Protein AF-A0A7S2JUU5-F1 (afdb_monomer)

Solvent-accessible surface area (backbone atoms only — not comparable to full-atom values): 13702 Å² total; per-residue (Å²): 132,76,18,68,66,50,54,70,72,66,68,65,54,72,68,56,48,51,50,39,51,52,44,32,72,62,81,60,85,84,34,64,93,37,73,66,35,50,52,21,51,50,35,34,52,53,52,55,49,32,45,51,49,31,40,42,74,75,56,26,49,74,48,82,47,68,52,82,61,71,80,78,40,101,70,39,73,43,80,47,74,46,66,45,66,72,62,51,51,75,71,41,83,78,58,66,81,47,80,78,89,51,83,60,64,71,74,69,38,85,55,44,64,54,51,51,49,41,36,75,75,67,62,62,79,73,94,71,84,85,83,88,78,96,66,93,71,89,77,58,86,73,59,97,55,55,70,71,59,50,51,55,54,50,51,54,50,51,54,50,68,70,36,81,90,49,62,64,48,72,53,65,64,48,48,50,74,70,59,48,50,50,53,49,51,52,35,51,77,71,64,33,44,70,47,82,47,64,58,98,48,66,64,48,24,23,43,39,36,30,62,66,76,73,80,75,83,82,74,72,89,82,132

Secondary structure (DSSP, 8-state):
---HHHHHHH---HHHHHHHHHHHH---GGGTTSHHHHHHHHHHHHHHHHHHHHHHHTTEEEEEEE-SSTTS-S--EEEEEEE-HHHHHHH-TTTGGGTTT---HHHH-TTHHHHHHHHHHH---------------------SS-HHHHHHHHHHHHHHHH-TT-SEEEPPTT--HHHHHHHHHHHHHTT-EEEEES-SSTTT-EEEEEPPPPPP-------

Structure (mmCIF, N/CA/C/O backbone):
data_AF-A0A7S2JUU5-F1
#
_entry.id   AF-A0A7S2JUU5-F1
#
loop_
_atom_site.group_PDB
_atom_site.id
_atom_site.type_symbol
_atom_site.label_atom_id
_atom_site.label_alt_id
_atom_site.label_comp_id
_atom_site.label_asym_id
_atom_site.label_entity_id
_atom_site.label_seq_id
_atom_site.pdbx_PDB_ins_code
_atom_site.Cartn_x
_atom_site.Cartn_y
_atom_site.Cartn_z
_atom_site.occupancy
_atom_site.B_iso_or_equiv
_atom_site.auth_seq_id
_atom_site.auth_comp_id
_atom_site.auth_asym_id
_atom_site.auth_atom_id
_atom_site.pdbx_PDB_model_num
ATOM 1 N N . PRO A 1 1 ? 9.257 -0.690 -7.295 1.00 81.00 1 PRO A N 1
ATOM 2 C CA . PRO A 1 1 ? 9.961 -1.373 -8.412 1.00 81.00 1 PRO A CA 1
ATOM 3 C C . PRO A 1 1 ? 10.196 -0.350 -9.524 1.00 81.00 1 PRO A C 1
ATOM 5 O O . PRO A 1 1 ? 9.341 0.518 -9.672 1.00 81.00 1 PRO A O 1
ATOM 8 N N . ARG A 1 2 ? 11.333 -0.420 -10.228 1.00 88.75 2 ARG A N 1
ATOM 9 C CA . ARG A 1 2 ? 11.682 0.500 -11.324 1.00 88.75 2 ARG A CA 1
ATOM 10 C C . ARG A 1 2 ? 12.382 -0.246 -12.441 1.00 88.75 2 ARG A C 1
ATOM 12 O O . ARG A 1 2 ? 13.342 -0.962 -12.139 1.00 88.75 2 ARG A O 1
ATOM 19 N N . SER A 1 3 ? 11.932 -0.057 -13.675 1.00 90.50 3 SER A N 1
ATOM 20 C CA . SER A 1 3 ? 12.544 -0.657 -14.859 1.00 90.50 3 SER A CA 1
ATOM 21 C C . SER A 1 3 ? 13.884 -0.009 -15.189 1.00 90.50 3 SER A C 1
ATOM 23 O O . SER A 1 3 ? 14.113 1.166 -14.891 1.00 90.50 3 SER A O 1
ATOM 25 N N . ASP A 1 4 ? 14.767 -0.759 -15.845 1.00 89.81 4 ASP A N 1
ATOM 26 C CA . ASP A 1 4 ? 16.050 -0.205 -16.299 1.00 89.81 4 ASP A CA 1
ATOM 27 C C . ASP A 1 4 ? 15.845 0.922 -17.314 1.00 89.81 4 ASP A C 1
ATOM 29 O O . ASP A 1 4 ? 16.504 1.952 -17.226 1.00 89.81 4 ASP A O 1
ATOM 33 N N . CYS A 1 5 ? 14.864 0.782 -18.215 1.00 84.94 5 CYS A N 1
ATOM 34 C CA . CYS A 1 5 ? 14.525 1.827 -19.180 1.00 84.94 5 CYS A CA 1
ATOM 35 C C . CYS A 1 5 ? 14.171 3.138 -18.471 1.00 84.94 5 CYS A C 1
ATOM 37 O O . CYS A 1 5 ? 14.695 4.193 -18.820 1.00 84.94 5 CYS A O 1
ATOM 39 N N . PHE A 1 6 ? 13.347 3.075 -17.427 1.00 87.19 6 PHE A N 1
ATOM 40 C CA . PHE A 1 6 ? 12.962 4.262 -16.678 1.00 87.19 6 PHE A CA 1
ATOM 41 C C . PHE A 1 6 ? 14.136 4.888 -15.919 1.00 87.19 6 PHE A C 1
ATOM 43 O O . PHE A 1 6 ? 14.304 6.109 -15.950 1.00 87.19 6 PHE A O 1
ATOM 50 N N . ARG A 1 7 ? 14.986 4.062 -15.293 1.00 86.38 7 ARG A N 1
ATOM 51 C CA . ARG A 1 7 ? 16.212 4.522 -14.617 1.00 86.38 7 ARG A CA 1
ATOM 52 C C . ARG A 1 7 ? 17.140 5.256 -15.582 1.00 86.38 7 ARG A C 1
ATOM 54 O O . ARG A 1 7 ? 17.641 6.322 -15.240 1.00 86.38 7 ARG A O 1
ATOM 61 N N . THR A 1 8 ? 17.338 4.713 -16.781 1.00 85.69 8 THR A N 1
ATOM 62 C CA . THR A 1 8 ? 18.229 5.297 -17.789 1.00 85.69 8 THR A CA 1
ATOM 63 C C . THR A 1 8 ? 17.640 6.549 -18.436 1.00 85.69 8 THR A C 1
ATOM 65 O O . THR A 1 8 ? 18.366 7.514 -18.648 1.00 85.69 8 THR A O 1
ATOM 68 N N . THR A 1 9 ? 16.344 6.561 -18.759 1.00 85.19 9 THR A N 1
ATOM 69 C CA . THR A 1 9 ? 15.732 7.655 -19.532 1.00 85.19 9 THR A CA 1
ATOM 70 C C . THR A 1 9 ? 15.362 8.863 -18.679 1.00 85.19 9 THR A C 1
ATOM 72 O O . THR A 1 9 ? 15.564 9.990 -19.120 1.00 85.19 9 THR A O 1
ATOM 75 N N . MET A 1 10 ? 14.803 8.659 -17.484 1.00 81.94 10 MET A N 1
ATOM 76 C CA . MET A 1 10 ? 14.341 9.777 -16.653 1.00 81.94 10 MET A CA 1
ATOM 77 C C . MET A 1 10 ? 15.439 10.339 -15.749 1.00 81.94 10 MET A C 1
ATOM 79 O O . MET A 1 10 ? 15.343 11.497 -15.363 1.00 81.94 10 MET A O 1
ATOM 83 N N . ASN A 1 11 ? 16.471 9.547 -15.428 1.00 84.19 11 ASN A N 1
ATOM 84 C CA . ASN A 1 11 ? 17.574 9.933 -14.540 1.00 84.19 11 ASN A CA 1
ATOM 85 C C . ASN A 1 11 ? 17.102 10.662 -13.262 1.00 84.19 11 ASN A C 1
ATOM 87 O O . ASN A 1 11 ? 17.694 11.656 -12.845 1.00 84.19 11 ASN A O 1
ATOM 91 N N . ILE A 1 12 ? 16.004 10.188 -12.666 1.00 84.81 12 ILE A N 1
ATOM 92 C CA . ILE A 1 12 ? 15.477 10.729 -11.412 1.00 84.81 12 ILE A CA 1
ATOM 93 C C . ILE A 1 12 ? 15.961 9.900 -10.226 1.00 84.81 12 ILE A C 1
ATOM 95 O O . ILE A 1 12 ? 16.058 8.668 -10.293 1.00 84.81 12 ILE A O 1
ATOM 99 N N . SER A 1 13 ? 16.237 10.585 -9.124 1.00 87.94 13 SER A N 1
ATOM 100 C CA . SER A 1 13 ? 16.596 9.970 -7.850 1.00 87.94 13 SER A CA 1
ATOM 101 C C . SER A 1 13 ? 15.437 9.165 -7.254 1.00 87.94 13 SER A C 1
ATOM 103 O O . SER A 1 13 ? 14.270 9.311 -7.622 1.00 87.94 13 SER A O 1
ATOM 105 N N . ASP A 1 14 ? 15.751 8.313 -6.282 1.00 87.31 14 ASP A N 1
ATOM 106 C CA . ASP A 1 14 ? 14.761 7.490 -5.578 1.00 87.31 14 ASP A CA 1
ATOM 107 C C . ASP A 1 14 ? 13.737 8.361 -4.843 1.00 87.31 14 ASP A C 1
ATOM 109 O O . ASP A 1 14 ? 12.542 8.083 -4.884 1.00 87.3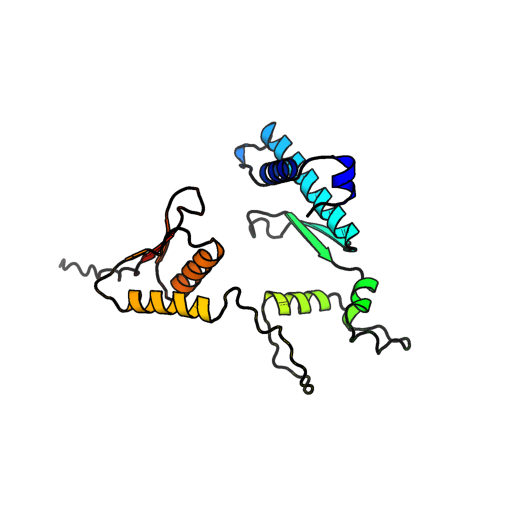1 14 ASP A O 1
ATOM 113 N N . THR A 1 15 ? 14.180 9.480 -4.268 1.00 90.75 15 THR A N 1
ATOM 114 C CA . THR A 1 15 ? 13.302 10.436 -3.584 1.00 90.75 15 THR A CA 1
ATOM 115 C C . THR A 1 15 ? 12.342 11.143 -4.537 1.00 90.75 15 THR A C 1
ATOM 117 O O . THR A 1 15 ? 11.188 11.380 -4.187 1.00 90.75 15 THR A O 1
ATOM 120 N N . GLU A 1 16 ? 12.790 11.472 -5.750 1.00 90.31 16 GLU A N 1
ATOM 121 C CA . GLU A 1 16 ? 11.931 12.074 -6.776 1.00 90.31 16 GLU A CA 1
ATOM 122 C C . GLU A 1 16 ? 10.935 11.058 -7.327 1.00 90.31 16 GLU A C 1
ATOM 124 O O . GLU A 1 16 ? 9.775 11.394 -7.562 1.00 90.31 16 GLU A O 1
ATOM 129 N N . PHE A 1 17 ? 11.360 9.803 -7.481 1.00 90.56 17 PHE A N 1
ATOM 130 C CA . PHE A 1 17 ? 10.462 8.721 -7.856 1.00 90.56 17 PHE A CA 1
ATOM 131 C C . PHE A 1 17 ? 9.381 8.487 -6.794 1.00 90.56 17 PHE A C 1
ATOM 133 O O . PHE A 1 17 ? 8.207 8.365 -7.140 1.00 90.56 17 PHE A O 1
ATOM 140 N N . ASP A 1 18 ? 9.741 8.482 -5.510 1.00 89.75 18 ASP A N 1
ATOM 141 C CA . ASP A 1 18 ? 8.780 8.349 -4.412 1.00 89.75 18 ASP A CA 1
ATOM 142 C C . ASP A 1 18 ? 7.811 9.539 -4.362 1.00 89.75 18 ASP A C 1
ATOM 144 O O . ASP A 1 18 ? 6.608 9.360 -4.150 1.00 89.75 18 ASP A O 1
ATOM 148 N N . ALA A 1 19 ? 8.303 10.754 -4.621 1.00 90.06 19 ALA A N 1
ATOM 149 C CA . ALA A 1 19 ? 7.460 11.939 -4.747 1.00 90.06 19 ALA A CA 1
ATOM 150 C C . ALA A 1 19 ? 6.494 11.827 -5.938 1.00 90.06 19 ALA A C 1
ATOM 152 O O . ALA A 1 19 ? 5.313 12.148 -5.798 1.00 90.06 19 ALA A O 1
ATOM 153 N N . LEU A 1 20 ? 6.961 11.324 -7.085 1.00 90.06 20 LEU A N 1
ATOM 154 C CA . LEU A 1 20 ? 6.142 11.083 -8.275 1.00 90.06 20 LEU A CA 1
ATOM 155 C C . LEU A 1 20 ? 5.074 10.008 -8.025 1.00 90.06 20 LEU A C 1
ATOM 157 O O . LEU A 1 20 ? 3.915 10.193 -8.398 1.00 90.06 20 LEU A O 1
ATOM 161 N N . ALA A 1 21 ? 5.442 8.910 -7.361 1.00 90.06 21 ALA A N 1
ATOM 162 C CA . ALA A 1 21 ? 4.520 7.847 -6.972 1.00 90.06 21 ALA A CA 1
ATOM 163 C C . ALA A 1 21 ? 3.440 8.373 -6.018 1.00 90.06 21 ALA A C 1
ATOM 165 O O . ALA A 1 21 ? 2.249 8.178 -6.265 1.00 90.06 21 ALA A O 1
ATOM 166 N N . SER A 1 22 ? 3.848 9.128 -4.995 1.00 88.31 22 SER A N 1
ATOM 167 C CA . SER A 1 22 ? 2.935 9.803 -4.070 1.00 88.31 22 SER A CA 1
ATOM 168 C C . SER A 1 22 ? 1.989 10.752 -4.813 1.00 88.31 22 SER A C 1
ATOM 170 O O . SER A 1 22 ? 0.774 10.702 -4.622 1.00 88.31 22 SER A O 1
ATOM 172 N N . ALA A 1 23 ? 2.513 11.556 -5.742 1.00 88.19 23 ALA A N 1
ATOM 173 C CA . ALA A 1 23 ? 1.713 12.478 -6.541 1.00 88.19 23 ALA A CA 1
ATOM 174 C C . ALA A 1 23 ? 0.680 11.777 -7.439 1.00 88.19 23 ALA A C 1
ATOM 176 O O . ALA A 1 23 ? -0.324 12.398 -7.770 1.00 88.19 23 ALA A O 1
ATOM 177 N N . GLY A 1 24 ? 0.900 10.519 -7.839 1.00 85.00 24 GLY A N 1
ATOM 178 C CA . GLY A 1 24 ? -0.055 9.728 -8.624 1.00 85.00 24 GLY A CA 1
ATOM 179 C C . GLY A 1 24 ? -1.184 9.091 -7.800 1.00 85.00 24 GLY A C 1
ATOM 180 O O . GLY A 1 24 ? -2.297 8.924 -8.318 1.00 85.00 24 GLY A O 1
ATOM 181 N N . ASP A 1 25 ? -0.920 8.756 -6.533 1.00 80.88 25 ASP A N 1
ATOM 182 C CA . ASP A 1 25 ? -1.848 8.021 -5.661 1.00 80.88 25 ASP A CA 1
ATOM 183 C C . ASP A 1 25 ? -2.923 8.915 -5.013 1.00 80.88 25 ASP A C 1
ATOM 185 O O . ASP A 1 25 ? -4.067 8.478 -4.866 1.00 80.88 25 ASP A O 1
ATOM 189 N N . TYR A 1 26 ? -2.614 10.174 -4.679 1.00 68.12 26 TYR A N 1
ATOM 190 C CA . TYR A 1 26 ? -3.567 11.087 -4.028 1.00 68.12 26 TYR A CA 1
ATOM 191 C C . TYR A 1 26 ? -4.316 11.965 -5.035 1.00 68.12 26 TYR A C 1
ATOM 193 O O . TYR A 1 26 ? -3.705 12.711 -5.797 1.00 68.12 26 TYR A O 1
ATOM 201 N N . GLY A 1 27 ? -5.649 11.927 -5.020 1.00 64.81 27 GLY A N 1
ATOM 202 C CA . GLY A 1 27 ? -6.478 12.890 -5.745 1.00 64.81 27 GLY A CA 1
ATOM 203 C C . GLY A 1 27 ? -7.931 12.848 -5.304 1.00 64.81 27 GLY A C 1
ATOM 204 O O . GLY A 1 27 ? -8.471 11.770 -5.055 1.00 64.81 27 GLY A O 1
ATOM 205 N N . GLU A 1 28 ? -8.561 14.015 -5.234 1.00 65.56 28 GLU A N 1
ATOM 206 C CA . GLU A 1 28 ? -9.980 14.132 -4.920 1.00 65.56 28 GLU A CA 1
ATOM 207 C C . GLU A 1 28 ? -10.803 14.208 -6.213 1.00 65.56 28 GLU A C 1
ATOM 209 O O . GLU A 1 28 ? -10.334 14.685 -7.250 1.00 65.56 28 GLU A O 1
ATOM 214 N N . SER A 1 29 ? -12.059 13.755 -6.177 1.00 64.94 29 SER A N 1
ATOM 215 C CA . SER A 1 29 ? -12.958 13.845 -7.340 1.00 64.94 29 SER A CA 1
ATOM 216 C C . SER A 1 29 ? -13.171 15.291 -7.808 1.00 64.94 29 SER A C 1
ATOM 218 O O . SER A 1 29 ? -13.415 15.521 -8.990 1.00 64.94 29 SER A O 1
ATOM 220 N N . VAL A 1 30 ? -13.024 16.263 -6.902 1.00 71.81 30 VAL A N 1
ATOM 221 C CA . VAL A 1 30 ? -13.082 17.705 -7.194 1.00 71.81 30 VAL A CA 1
ATOM 222 C C . VAL A 1 30 ? -11.908 18.210 -8.040 1.00 71.81 30 VAL A C 1
ATOM 224 O O . VAL A 1 30 ? -12.043 19.234 -8.700 1.00 71.81 30 VAL A O 1
ATOM 227 N N . ASP A 1 31 ? -10.791 17.479 -8.116 1.00 70.44 31 ASP A N 1
ATOM 228 C CA . ASP A 1 31 ? -9.641 17.865 -8.946 1.00 70.44 31 ASP A CA 1
ATOM 229 C C . ASP A 1 31 ? -9.817 17.496 -10.430 1.00 70.44 31 ASP A C 1
ATOM 231 O O . ASP A 1 31 ? -8.945 17.779 -11.263 1.00 70.44 31 ASP A O 1
ATOM 235 N N . MET A 1 32 ? -10.925 16.850 -10.801 1.00 69.81 32 MET A N 1
ATOM 236 C CA . MET A 1 32 ? -11.213 16.484 -12.187 1.00 69.81 32 MET A CA 1
ATOM 237 C C . MET A 1 32 ? -11.338 17.736 -13.070 1.00 69.81 32 MET A C 1
ATOM 239 O O . MET A 1 32 ? -12.047 18.678 -12.749 1.00 69.81 32 MET A O 1
ATOM 243 N N . GLY A 1 33 ? -10.612 17.758 -14.192 1.00 73.94 33 GLY A N 1
ATOM 244 C CA . GLY A 1 33 ? -10.558 18.913 -15.102 1.00 73.94 33 GLY A CA 1
ATOM 245 C C . GLY A 1 33 ? -9.591 20.032 -14.691 1.00 73.94 33 GLY A C 1
ATOM 246 O O . GLY A 1 33 ? -9.322 20.921 -15.493 1.00 73.94 33 GLY A O 1
ATOM 247 N N . THR A 1 34 ? -9.001 19.973 -13.494 1.00 82.44 34 THR A N 1
ATOM 248 C CA . THR A 1 34 ? -7.973 20.935 -13.068 1.00 82.44 34 THR A CA 1
ATOM 249 C C . THR A 1 34 ? -6.584 20.558 -13.591 1.00 82.44 34 THR A C 1
ATOM 251 O O . THR A 1 34 ? -6.310 19.396 -13.912 1.00 82.44 34 THR A O 1
ATOM 254 N N . TRP A 1 35 ? -5.662 21.527 -13.615 1.00 85.00 35 TRP A N 1
ATOM 255 C CA . TRP A 1 35 ? -4.253 21.265 -13.928 1.00 85.00 35 TRP A CA 1
ATOM 256 C C . TRP A 1 35 ? -3.630 20.254 -12.950 1.00 85.00 35 TRP A C 1
ATOM 258 O O . TRP A 1 35 ? -2.888 19.378 -13.382 1.00 85.00 35 TRP A O 1
ATOM 268 N N . LYS A 1 36 ? -3.999 20.303 -11.660 1.00 80.56 36 LYS A N 1
ATOM 269 C CA . LYS A 1 36 ? -3.541 19.346 -10.638 1.00 80.56 36 LYS A CA 1
ATOM 270 C C . LYS A 1 36 ? -4.008 17.928 -10.949 1.00 80.56 36 LYS A C 1
ATOM 272 O O . LYS A 1 36 ? -3.202 17.000 -10.951 1.00 80.56 36 LYS A O 1
ATOM 277 N N . GLY A 1 37 ? -5.287 17.765 -11.287 1.00 76.69 37 GLY A N 1
ATOM 278 C CA . GLY A 1 37 ? -5.839 16.476 -11.697 1.00 76.69 37 GLY A CA 1
ATOM 279 C C . GLY A 1 37 ? -5.174 15.930 -12.962 1.00 76.69 37 GLY A C 1
ATOM 280 O O . GLY A 1 37 ? -4.936 14.726 -13.057 1.00 76.69 37 GLY A O 1
ATOM 281 N N . SER A 1 38 ? -4.840 16.799 -13.920 1.00 81.88 38 SER A N 1
ATOM 282 C CA . SER A 1 38 ? -4.083 16.427 -15.122 1.00 81.88 38 SER A CA 1
ATOM 283 C C . SER A 1 38 ? -2.659 15.975 -14.796 1.00 81.88 38 SER A C 1
ATOM 285 O O . SER A 1 38 ? -2.265 14.896 -15.240 1.00 81.88 38 SER A O 1
ATOM 287 N N . SER A 1 39 ? -1.925 16.719 -13.965 1.00 85.88 39 SER A N 1
ATOM 288 C CA . SER A 1 39 ? -0.575 16.346 -13.522 1.00 85.88 39 SER A CA 1
ATOM 289 C C . SER A 1 39 ? -0.563 15.029 -12.746 1.00 85.88 39 SER A C 1
ATOM 291 O O . SER A 1 39 ? 0.281 14.176 -13.005 1.00 85.88 39 SER A O 1
ATOM 293 N N . ARG A 1 40 ? -1.542 14.802 -11.862 1.00 87.38 40 ARG A N 1
ATOM 294 C CA . ARG A 1 40 ? -1.718 13.522 -11.156 1.00 87.38 40 ARG A CA 1
ATOM 295 C C . ARG A 1 40 ? -1.921 12.360 -12.122 1.00 87.38 40 ARG A C 1
ATOM 297 O O . ARG A 1 40 ? -1.288 11.319 -11.977 1.00 87.38 40 ARG A O 1
ATOM 304 N N . ARG A 1 41 ? -2.816 12.512 -13.108 1.00 84.31 41 ARG A N 1
ATOM 305 C CA . ARG A 1 41 ? -3.058 11.464 -14.115 1.00 84.31 41 ARG A CA 1
ATOM 306 C C . ARG A 1 41 ? -1.794 11.174 -14.919 1.00 84.31 41 ARG A C 1
ATOM 308 O O . ARG A 1 41 ? -1.507 10.007 -15.148 1.00 84.31 41 ARG A O 1
ATOM 315 N N . ALA A 1 42 ? -1.027 12.201 -15.282 1.00 89.31 42 ALA A N 1
ATOM 316 C CA . ALA A 1 42 ? 0.261 12.026 -15.945 1.00 89.31 42 ALA A CA 1
ATOM 317 C C . ALA A 1 42 ? 1.253 11.250 -15.061 1.00 89.31 42 ALA A C 1
ATOM 319 O O . ALA A 1 42 ? 1.804 10.249 -15.513 1.00 89.31 42 ALA A O 1
ATOM 320 N N . ALA A 1 43 ? 1.408 11.640 -13.791 1.00 90.62 43 ALA A N 1
ATOM 321 C CA . ALA A 1 43 ? 2.258 10.936 -12.828 1.00 90.62 43 ALA A CA 1
ATOM 322 C C . ALA A 1 43 ? 1.853 9.462 -12.681 1.00 90.62 43 ALA A C 1
ATOM 324 O O . ALA A 1 43 ? 2.693 8.570 -12.791 1.00 90.62 43 ALA A O 1
ATOM 325 N N . LYS A 1 44 ? 0.552 9.189 -12.532 1.00 88.88 44 LYS A N 1
ATOM 326 C CA . LYS A 1 44 ? 0.022 7.824 -12.476 1.00 88.88 44 LYS A CA 1
ATOM 327 C C . LYS A 1 44 ? 0.345 7.035 -13.748 1.00 88.88 44 LYS A C 1
ATOM 329 O O . LYS A 1 44 ? 0.849 5.923 -13.646 1.00 88.88 44 LYS A O 1
ATOM 334 N N . THR A 1 45 ? 0.113 7.599 -14.933 1.00 89.12 45 THR A N 1
ATOM 335 C CA . THR A 1 45 ? 0.442 6.942 -16.210 1.00 89.12 45 THR A CA 1
ATOM 336 C C . THR A 1 45 ? 1.922 6.584 -16.300 1.00 89.12 45 THR A C 1
ATOM 338 O O . THR A 1 45 ? 2.254 5.479 -16.728 1.00 89.12 45 THR A O 1
ATOM 341 N N . ILE A 1 46 ? 2.807 7.487 -15.875 1.00 91.19 46 ILE A N 1
ATOM 342 C CA . ILE A 1 46 ? 4.253 7.256 -15.877 1.00 91.19 46 ILE A CA 1
ATOM 343 C C . ILE A 1 46 ? 4.612 6.077 -14.962 1.00 91.19 46 ILE A C 1
ATOM 345 O O . ILE A 1 46 ? 5.283 5.144 -15.399 1.00 91.19 46 ILE A O 1
ATOM 349 N N . ILE A 1 47 ? 4.113 6.080 -13.723 1.00 91.50 47 ILE A N 1
ATOM 350 C CA . ILE A 1 47 ? 4.401 5.035 -12.731 1.00 91.50 47 ILE A CA 1
ATOM 351 C C . ILE A 1 47 ? 3.862 3.668 -13.166 1.00 91.50 47 ILE A C 1
ATOM 353 O O . ILE A 1 47 ? 4.566 2.666 -13.048 1.00 91.50 47 ILE A O 1
ATOM 357 N N . GLU A 1 48 ? 2.634 3.597 -13.682 1.00 90.62 48 GLU A N 1
ATOM 358 C CA . GLU A 1 48 ? 2.074 2.318 -14.139 1.00 90.62 48 GLU A CA 1
ATOM 359 C C . GLU A 1 48 ? 2.798 1.800 -15.393 1.00 90.62 48 GLU A C 1
ATOM 361 O O . GLU A 1 48 ? 3.039 0.598 -15.508 1.00 90.62 48 GLU A O 1
ATOM 366 N N . SER A 1 49 ? 3.232 2.692 -16.291 1.00 90.44 49 SER A N 1
ATOM 367 C CA . SER A 1 49 ? 4.050 2.313 -17.453 1.00 90.44 49 SER A CA 1
ATOM 368 C C . SER A 1 49 ? 5.402 1.735 -17.031 1.00 90.44 49 SER A C 1
ATOM 370 O O . SER A 1 49 ? 5.819 0.704 -17.555 1.00 90.44 49 SER A O 1
ATOM 372 N N . ASP A 1 50 ? 6.066 2.346 -16.047 1.00 92.81 50 ASP A N 1
ATOM 373 C CA . ASP A 1 50 ? 7.328 1.835 -15.503 1.00 92.81 50 ASP A CA 1
ATOM 374 C C . ASP A 1 50 ? 7.153 0.463 -14.834 1.00 92.81 50 ASP A C 1
ATOM 376 O O . ASP A 1 50 ? 7.938 -0.457 -15.067 1.00 92.81 50 ASP A O 1
ATOM 380 N N . ARG A 1 51 ? 6.074 0.268 -14.066 1.00 92.19 51 ARG A N 1
ATOM 381 C CA . ARG A 1 51 ? 5.752 -1.039 -13.466 1.00 92.19 51 ARG A CA 1
ATOM 382 C C . ARG A 1 51 ? 5.529 -2.122 -14.518 1.00 92.19 51 ARG A C 1
ATOM 384 O O . ARG A 1 51 ? 6.008 -3.240 -14.333 1.00 92.19 51 ARG A O 1
ATOM 391 N N . ILE A 1 52 ? 4.849 -1.795 -15.618 1.00 91.94 52 ILE A N 1
ATOM 392 C CA . ILE A 1 52 ? 4.663 -2.702 -16.760 1.00 91.94 52 ILE A CA 1
ATOM 393 C C . ILE A 1 52 ? 6.012 -3.060 -17.385 1.00 91.94 52 ILE A C 1
ATOM 395 O O . ILE A 1 52 ? 6.285 -4.237 -17.617 1.00 91.94 52 ILE A O 1
ATOM 399 N N . LEU A 1 53 ? 6.869 -2.069 -17.642 1.00 92.44 53 LEU A N 1
ATOM 400 C CA . LEU A 1 53 ? 8.198 -2.304 -18.209 1.00 92.44 53 LEU A CA 1
ATOM 401 C C . LEU A 1 53 ? 9.054 -3.171 -17.288 1.00 92.44 53 LEU A C 1
ATOM 403 O O . LEU A 1 53 ? 9.675 -4.122 -17.752 1.00 92.44 53 LEU A O 1
ATOM 407 N N . TRP A 1 54 ? 9.039 -2.893 -15.987 1.00 94.25 54 TRP A N 1
ATOM 408 C CA . TRP A 1 54 ? 9.774 -3.673 -14.998 1.00 94.25 54 TRP A CA 1
ATOM 409 C C . TRP A 1 54 ? 9.284 -5.124 -14.959 1.00 94.25 54 TRP A C 1
ATOM 411 O O . TRP A 1 54 ? 10.088 -6.051 -14.989 1.00 94.25 54 TRP A O 1
ATOM 421 N N . ALA A 1 55 ? 7.967 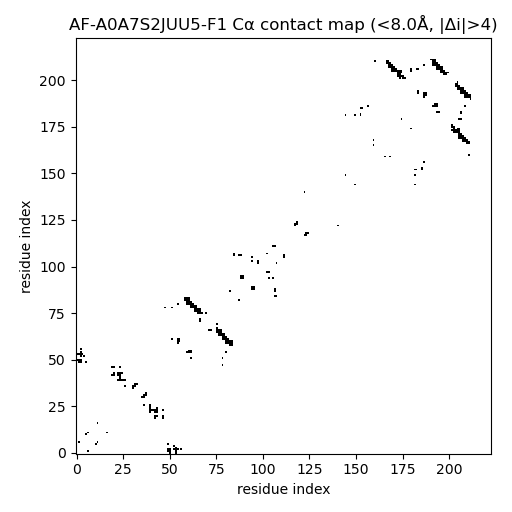-5.342 -14.961 1.00 90.62 55 ALA A N 1
ATOM 422 C CA . ALA A 1 55 ? 7.398 -6.685 -15.002 1.00 90.62 55 ALA A CA 1
ATOM 423 C C . ALA A 1 55 ? 7.794 -7.431 -16.289 1.00 90.62 55 ALA A C 1
ATOM 425 O O . ALA A 1 55 ? 8.215 -8.586 -16.222 1.00 90.62 55 ALA A O 1
ATOM 426 N N . LYS A 1 56 ? 7.766 -6.760 -17.447 1.00 89.19 56 LYS A N 1
ATOM 427 C CA . LYS A 1 56 ? 8.239 -7.328 -18.720 1.00 89.19 56 LYS A CA 1
ATOM 428 C C . LYS A 1 56 ? 9.724 -7.687 -18.694 1.00 89.19 56 LYS A C 1
ATOM 430 O O . LYS A 1 56 ? 10.088 -8.753 -19.176 1.00 89.19 56 LYS A O 1
ATOM 435 N N . GLN A 1 57 ? 10.573 -6.854 -18.090 1.00 90.81 57 GLN A N 1
ATOM 436 C CA . GLN A 1 57 ? 12.000 -7.158 -17.902 1.00 90.81 57 GLN A CA 1
ATOM 437 C C . GLN A 1 57 ? 12.219 -8.400 -17.040 1.00 90.81 57 GLN A C 1
ATOM 439 O O . GLN A 1 57 ? 13.127 -9.183 -17.291 1.00 90.81 57 GLN A O 1
ATOM 444 N N . MET A 1 58 ? 11.354 -8.615 -16.051 1.00 87.88 58 MET A N 1
ATOM 445 C CA . MET A 1 58 ? 11.356 -9.827 -15.232 1.00 87.88 58 MET A CA 1
ATOM 446 C C . MET A 1 58 ? 10.711 -11.032 -15.949 1.00 87.88 58 MET A C 1
ATOM 448 O O . MET A 1 58 ? 10.508 -12.082 -15.336 1.00 87.88 58 MET A O 1
ATOM 452 N N . GLY A 1 59 ? 10.389 -10.898 -17.241 1.00 86.62 59 GLY A N 1
ATOM 453 C CA . GLY A 1 59 ? 9.816 -11.929 -18.103 1.00 86.62 59 GLY A CA 1
ATOM 454 C C . GLY A 1 59 ? 8.340 -12.207 -17.835 1.00 86.62 59 GLY A C 1
ATOM 455 O O . GLY A 1 59 ? 7.912 -13.342 -18.007 1.00 86.62 59 GLY A O 1
ATOM 456 N N . TYR A 1 60 ? 7.582 -11.239 -17.320 1.00 87.38 60 TYR A N 1
ATOM 457 C CA . TYR A 1 60 ? 6.131 -11.362 -17.195 1.00 87.38 60 TYR A CA 1
ATOM 458 C C . TYR A 1 60 ? 5.436 -10.748 -18.413 1.00 87.38 60 TYR A C 1
ATOM 460 O O . TYR A 1 60 ? 5.745 -9.636 -18.845 1.00 87.38 60 TYR A O 1
ATOM 468 N N . GLU A 1 61 ? 4.431 -11.444 -18.920 1.00 86.50 61 GLU A N 1
ATOM 469 C CA . GLU A 1 61 ? 3.350 -10.828 -19.676 1.00 86.50 61 GLU A CA 1
ATOM 470 C C . GLU A 1 61 ? 2.505 -9.974 -18.730 1.00 86.50 61 GLU A C 1
ATOM 472 O O . GLU A 1 61 ? 2.435 -10.236 -17.529 1.00 86.50 61 GLU A O 1
ATOM 477 N N . THR A 1 62 ? 1.901 -8.906 -19.246 1.00 90.31 62 THR A N 1
ATOM 478 C CA . THR A 1 62 ? 1.188 -7.927 -18.419 1.00 90.31 62 THR A CA 1
ATOM 479 C C . THR A 1 62 ? -0.074 -7.427 -19.096 1.00 90.31 62 THR A C 1
ATOM 481 O O . THR A 1 62 ? -0.106 -7.238 -20.312 1.00 90.31 62 THR A O 1
ATOM 484 N N . SER A 1 63 ? -1.096 -7.146 -18.292 1.00 89.50 63 SER A N 1
ATOM 485 C CA . SER A 1 63 ? -2.318 -6.471 -18.720 1.00 89.50 63 SER A CA 1
ATOM 486 C C . SER A 1 63 ? -2.770 -5.478 -17.658 1.00 89.50 63 SER A C 1
ATOM 488 O O . SER A 1 63 ? -2.869 -5.812 -16.477 1.00 89.50 63 SER A O 1
ATOM 490 N N . LEU A 1 64 ? -3.039 -4.245 -18.084 1.00 87.12 64 LEU A N 1
ATOM 491 C CA . LEU A 1 64 ? -3.667 -3.229 -17.251 1.00 87.12 64 LEU A CA 1
ATOM 492 C C . LEU A 1 64 ? -5.165 -3.240 -17.552 1.00 87.12 64 LEU A C 1
ATOM 494 O O . LEU A 1 64 ? -5.592 -2.839 -18.634 1.00 87.12 64 LEU A O 1
ATOM 498 N N . THR A 1 65 ? -5.955 -3.719 -16.600 1.00 87.00 65 THR A N 1
ATOM 499 C CA . THR A 1 65 ? -7.405 -3.870 -16.734 1.00 87.00 65 THR A CA 1
ATOM 500 C C . THR A 1 65 ? -8.136 -3.087 -15.651 1.00 87.00 65 THR A C 1
ATOM 502 O O . THR A 1 65 ? -7.521 -2.430 -14.808 1.00 87.00 65 THR A O 1
ATOM 505 N N . ARG A 1 66 ? -9.468 -3.132 -15.680 1.00 82.69 66 ARG A N 1
ATOM 506 C CA . ARG A 1 66 ? -10.322 -2.497 -14.684 1.00 82.69 66 ARG A CA 1
ATOM 507 C C . ARG A 1 66 ? -11.224 -3.507 -13.992 1.00 82.69 66 ARG A C 1
ATOM 509 O O . ARG A 1 66 ? -11.807 -4.371 -14.640 1.00 82.69 66 ARG A O 1
ATOM 516 N N . MET A 1 67 ? -11.354 -3.369 -12.679 1.00 80.69 67 MET A N 1
ATOM 517 C CA . MET A 1 67 ? -12.211 -4.209 -11.850 1.00 80.69 67 MET A C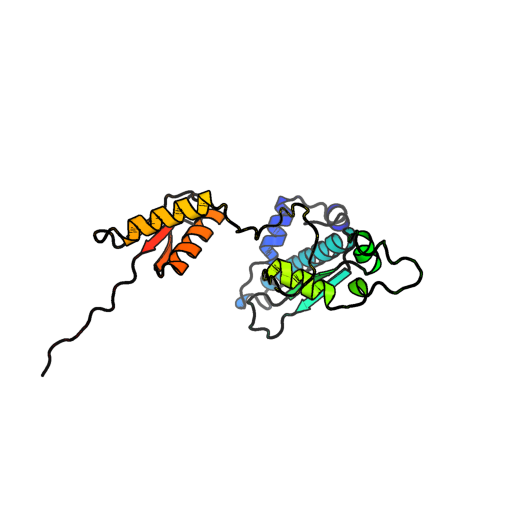A 1
ATOM 518 C C . MET A 1 67 ? -13.686 -4.021 -12.225 1.00 80.69 67 MET A C 1
ATOM 520 O O . MET A 1 67 ? -14.136 -2.894 -12.442 1.00 80.69 67 MET A O 1
ATOM 524 N N . GLN A 1 68 ? -14.436 -5.123 -12.284 1.00 78.75 68 GLN A N 1
ATOM 525 C CA . GLN A 1 68 ? -15.896 -5.131 -12.377 1.00 78.75 68 GLN A CA 1
ATOM 526 C C . GLN A 1 68 ? -16.481 -5.872 -11.164 1.00 78.75 68 GLN A C 1
ATOM 528 O O . GLN A 1 68 ? -15.996 -6.963 -10.864 1.00 78.75 68 GLN A O 1
ATOM 533 N N . PRO A 1 69 ? -17.515 -5.332 -10.490 1.00 82.56 69 PRO A N 1
ATOM 534 C CA . PRO A 1 69 ? -18.122 -4.015 -10.705 1.00 82.56 69 PRO A CA 1
ATOM 535 C C . PRO A 1 69 ? -17.209 -2.867 -10.233 1.00 82.56 69 PRO A C 1
ATOM 537 O O . PRO A 1 69 ? -16.411 -3.029 -9.316 1.00 82.56 69 PRO A O 1
ATOM 540 N N . TRP A 1 70 ? -17.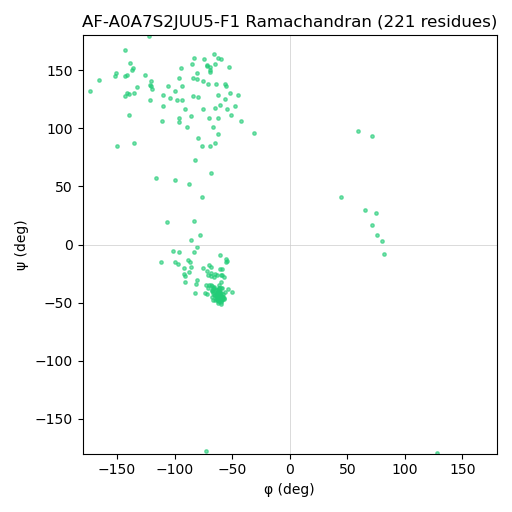372 -1.675 -10.816 1.00 72.81 70 TRP A N 1
ATOM 541 C CA . TRP A 1 70 ? -16.594 -0.456 -10.504 1.00 72.81 70 TRP A CA 1
ATOM 542 C C . TRP A 1 70 ? -16.699 0.034 -9.049 1.00 72.81 70 TRP A C 1
ATOM 544 O O . TRP A 1 70 ? -16.015 0.977 -8.655 1.00 72.81 70 TRP A O 1
ATOM 554 N N . THR A 1 71 ? -17.606 -0.556 -8.273 1.00 75.44 71 THR A N 1
ATOM 555 C CA . THR A 1 71 ? -17.840 -0.276 -6.853 1.00 75.44 71 THR A CA 1
ATOM 556 C C . THR A 1 71 ? -17.108 -1.245 -5.930 1.00 75.44 71 THR A C 1
ATOM 558 O O . THR A 1 71 ? -17.138 -1.056 -4.718 1.00 75.44 71 THR A O 1
ATOM 561 N N . ALA A 1 72 ? -16.466 -2.284 -6.474 1.00 69.69 72 ALA A N 1
ATOM 562 C CA . ALA A 1 72 ? -15.795 -3.310 -5.681 1.00 69.69 72 ALA A CA 1
ATOM 563 C C . ALA A 1 72 ? -14.584 -2.761 -4.907 1.00 69.69 72 ALA A C 1
ATOM 565 O O . ALA A 1 72 ? -14.247 -3.277 -3.845 1.00 69.69 72 ALA A O 1
ATOM 566 N N . SER A 1 73 ? -13.940 -1.705 -5.411 1.00 68.81 73 SER A N 1
ATOM 567 C CA . SER A 1 73 ? -12.804 -1.055 -4.760 1.00 68.81 73 SER A CA 1
ATOM 568 C C . SER A 1 73 ? -12.743 0.436 -5.120 1.00 68.81 73 SER A C 1
ATOM 570 O O . SER A 1 73 ? -13.045 0.801 -6.255 1.00 68.81 73 SER A O 1
ATOM 572 N N . PRO A 1 74 ? -12.269 1.318 -4.216 1.00 58.59 74 PRO A N 1
ATOM 573 C CA . PRO A 1 74 ? -11.928 2.703 -4.558 1.00 58.59 74 PRO A CA 1
ATOM 574 C C . PRO A 1 74 ? -10.846 2.816 -5.647 1.00 58.59 74 PRO A C 1
ATOM 576 O O . PRO A 1 74 ? -10.722 3.852 -6.302 1.00 58.59 74 PRO A O 1
ATOM 579 N N . LYS A 1 75 ? -10.047 1.755 -5.849 1.00 69.38 75 LYS A N 1
ATOM 580 C CA . LYS A 1 75 ? -9.043 1.648 -6.912 1.00 69.38 75 LYS A CA 1
ATOM 581 C C . LYS A 1 75 ? -9.490 0.601 -7.928 1.00 69.38 75 LYS A C 1
ATOM 583 O O . LYS A 1 75 ? -9.417 -0.596 -7.668 1.00 69.38 75 LYS A O 1
ATOM 588 N N . ASN A 1 76 ? -9.922 1.088 -9.089 1.00 73.56 76 ASN A N 1
ATOM 589 C CA . ASN A 1 76 ? -10.493 0.254 -10.142 1.00 73.56 76 ASN A CA 1
ATOM 590 C C . ASN A 1 76 ? -9.474 -0.249 -11.163 1.00 73.56 76 ASN A C 1
ATOM 592 O O . ASN A 1 76 ? -9.760 -1.232 -11.830 1.00 73.56 76 ASN A O 1
ATOM 596 N N . ASP A 1 77 ? -8.308 0.382 -11.302 1.00 81.69 77 ASP A N 1
ATOM 597 C CA . ASP A 1 77 ? -7.281 -0.088 -12.236 1.00 81.69 77 ASP A CA 1
ATOM 598 C C . ASP A 1 77 ? -6.427 -1.184 -11.576 1.00 81.69 77 ASP A C 1
ATOM 600 O O . ASP A 1 77 ? -5.884 -0.976 -10.485 1.00 81.69 77 ASP A O 1
ATOM 604 N N . ILE A 1 78 ? -6.293 -2.329 -12.247 1.00 84.38 78 ILE A N 1
ATOM 605 C CA . ILE A 1 78 ? -5.520 -3.491 -11.798 1.00 84.38 78 ILE A CA 1
ATOM 606 C C . ILE A 1 78 ? -4.447 -3.796 -12.839 1.00 84.38 78 ILE A C 1
ATOM 608 O O . ILE A 1 78 ? -4.759 -4.038 -14.005 1.00 84.38 78 ILE A O 1
ATOM 612 N N . LEU A 1 79 ? -3.187 -3.829 -12.407 1.00 87.94 79 LEU A N 1
ATOM 613 C CA . LEU A 1 79 ? -2.092 -4.376 -13.199 1.00 87.94 79 LEU A CA 1
ATOM 614 C C . LEU A 1 79 ? -1.940 -5.863 -12.874 1.00 87.94 79 LEU A C 1
ATOM 616 O O . LEU A 1 79 ? -1.628 -6.221 -11.740 1.00 87.94 79 LEU A O 1
ATOM 620 N N . VAL A 1 80 ? -2.153 -6.711 -13.873 1.00 88.50 80 VAL A N 1
ATOM 621 C CA . VAL A 1 80 ? -1.981 -8.163 -13.785 1.00 88.50 80 VAL A CA 1
ATOM 622 C C . VAL A 1 80 ? -0.708 -8.540 -14.531 1.00 88.50 80 VAL A C 1
ATOM 624 O O . VAL A 1 80 ? -0.470 -8.033 -15.627 1.00 88.50 80 VAL A O 1
ATOM 627 N N . GLY A 1 81 ? 0.105 -9.418 -13.944 1.00 88.06 81 GLY A N 1
ATOM 628 C CA . GLY A 1 81 ? 1.283 -9.983 -14.592 1.00 88.06 81 GLY A CA 1
ATOM 629 C C . GLY A 1 81 ? 1.338 -11.497 -14.425 1.00 88.06 81 GLY A C 1
ATOM 630 O O . GLY A 1 81 ? 1.094 -11.996 -13.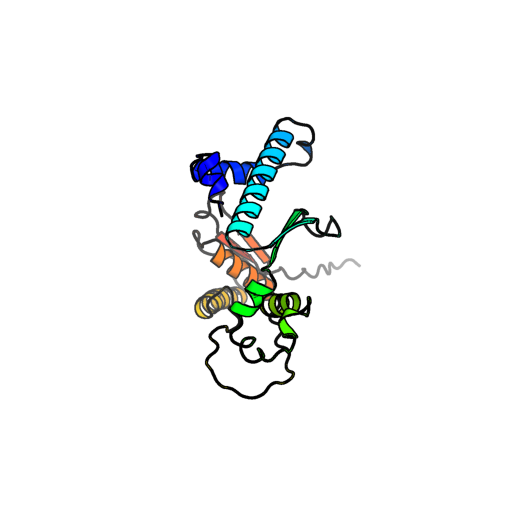329 1.00 88.06 81 GLY A O 1
ATOM 631 N N . TRP A 1 82 ? 1.656 -12.222 -15.495 1.00 85.62 82 TRP A N 1
ATOM 632 C CA . TRP A 1 82 ? 1.787 -13.684 -15.500 1.00 85.62 82 TRP A CA 1
ATOM 633 C C . TRP A 1 82 ? 2.992 -14.110 -16.338 1.00 85.62 82 TRP A C 1
ATOM 635 O O . TRP A 1 82 ? 3.469 -13.365 -17.189 1.00 85.62 82 TRP A O 1
ATOM 645 N N . LYS A 1 83 ? 3.544 -15.292 -16.066 1.00 79.88 83 LYS A N 1
ATOM 646 C CA . LYS A 1 83 ? 4.657 -15.845 -16.850 1.00 79.88 83 LYS A CA 1
ATOM 647 C C . LYS A 1 83 ? 4.146 -16.493 -18.134 1.00 79.88 83 LYS A C 1
ATOM 649 O O . LYS A 1 83 ? 3.051 -17.066 -18.129 1.00 79.88 83 LYS A O 1
ATOM 654 N N . SER A 1 84 ? 4.949 -16.441 -19.200 1.00 72.62 84 SER A N 1
ATOM 655 C CA . SER A 1 84 ? 4.642 -17.179 -20.428 1.00 72.62 84 SER A CA 1
ATOM 656 C C . SER A 1 84 ? 4.619 -18.684 -20.155 1.00 72.62 84 SER A C 1
ATOM 658 O O . SER A 1 84 ? 5.168 -19.170 -19.161 1.00 72.62 84 SER A O 1
ATOM 660 N N . ARG A 1 85 ? 3.972 -19.438 -21.042 1.00 65.69 85 ARG A N 1
ATOM 661 C CA . ARG A 1 85 ? 3.828 -20.892 -20.908 1.00 65.69 85 ARG A CA 1
ATOM 662 C C . ARG A 1 85 ? 5.175 -21.604 -20.786 1.00 65.69 85 ARG A C 1
ATOM 664 O O . ARG A 1 85 ? 5.314 -22.520 -19.977 1.00 65.69 85 ARG A O 1
ATOM 671 N N . GLU A 1 86 ? 6.152 -21.174 -21.568 1.00 68.19 86 GLU A N 1
ATOM 672 C CA . GLU A 1 86 ? 7.500 -21.738 -21.611 1.00 68.19 86 GLU A CA 1
ATOM 673 C C . GLU A 1 86 ? 8.229 -21.507 -20.280 1.00 68.19 86 GLU A C 1
ATOM 675 O O . GLU A 1 86 ? 8.808 -22.437 -19.711 1.00 68.19 86 GLU A O 1
ATOM 680 N N . ASP A 1 87 ? 8.106 -20.296 -19.729 1.00 68.94 87 ASP A N 1
ATOM 681 C CA . ASP A 1 87 ? 8.667 -19.927 -18.428 1.00 68.94 87 ASP A CA 1
ATOM 682 C C . ASP A 1 87 ? 8.001 -20.699 -17.280 1.00 68.94 87 ASP A C 1
ATOM 684 O O . ASP A 1 87 ? 8.687 -21.096 -16.333 1.00 68.94 87 ASP A O 1
ATOM 688 N N . ARG A 1 88 ? 6.686 -20.9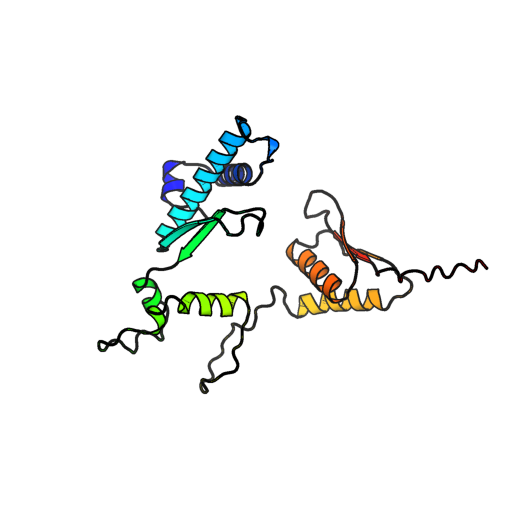61 -17.362 1.00 64.25 88 ARG A N 1
ATOM 689 C CA . ARG A 1 88 ? 5.958 -21.756 -16.357 1.00 64.25 88 ARG A CA 1
ATOM 690 C C . ARG A 1 88 ? 6.535 -23.170 -16.247 1.00 64.25 88 ARG A C 1
ATOM 692 O O . ARG A 1 88 ? 6.871 -23.598 -15.146 1.00 64.25 88 ARG A O 1
ATOM 699 N N . CYS A 1 89 ? 6.720 -23.876 -17.365 1.00 60.75 89 CYS A N 1
ATOM 700 C CA . CYS A 1 89 ? 7.208 -25.265 -17.372 1.00 60.75 89 CYS A CA 1
ATOM 701 C C . CYS A 1 89 ? 8.596 -25.436 -16.742 1.00 60.75 89 CYS A C 1
ATOM 703 O O . CYS A 1 89 ? 8.837 -26.430 -16.063 1.00 60.75 89 CYS A O 1
ATOM 705 N N . SER A 1 90 ? 9.499 -24.475 -16.951 1.00 62.31 90 SER A N 1
ATOM 706 C CA . SER A 1 90 ? 10.882 -24.559 -16.459 1.00 62.31 90 SER A CA 1
ATOM 707 C C . SER A 1 90 ? 11.005 -24.478 -14.932 1.00 62.31 90 SER A C 1
ATOM 709 O O . SER A 1 90 ? 11.974 -24.975 -14.360 1.00 62.31 90 SER A O 1
ATOM 711 N N . ARG A 1 91 ? 10.025 -23.859 -14.262 1.00 56.50 91 ARG A N 1
ATOM 712 C CA . ARG A 1 91 ? 10.063 -23.597 -12.819 1.00 56.50 91 ARG A CA 1
ATOM 713 C C . ARG A 1 91 ? 9.420 -24.714 -11.994 1.00 56.50 91 ARG A C 1
ATOM 715 O O . ARG A 1 91 ? 9.801 -24.910 -10.843 1.00 56.50 91 ARG A O 1
ATOM 722 N N . TYR A 1 92 ? 8.492 -25.472 -12.576 1.00 58.25 92 TYR A N 1
ATOM 723 C CA . TYR A 1 92 ? 7.922 -26.652 -11.931 1.00 58.25 92 TYR A CA 1
ATOM 724 C C . TYR A 1 92 ? 8.764 -27.880 -12.275 1.00 58.25 92 TYR A C 1
ATOM 726 O O . TYR A 1 92 ? 8.608 -28.481 -13.337 1.00 58.25 92 TYR A O 1
ATOM 734 N N . SER A 1 93 ? 9.614 -28.304 -11.337 1.00 51.56 93 SER A N 1
ATOM 735 C CA . SER A 1 93 ? 10.447 -29.517 -11.438 1.00 51.56 93 SER A CA 1
ATOM 736 C C . SER A 1 93 ? 9.649 -30.799 -11.721 1.00 51.56 93 SER A C 1
ATOM 738 O O . SER A 1 93 ? 10.235 -31.822 -12.047 1.00 51.56 93 SER A O 1
ATOM 740 N N . PHE A 1 94 ? 8.321 -30.749 -11.592 1.00 50.88 94 PHE A N 1
ATOM 741 C CA . PHE A 1 94 ? 7.402 -31.860 -11.824 1.00 50.88 94 PHE A CA 1
ATOM 742 C C . PHE A 1 94 ? 6.964 -32.015 -13.296 1.00 50.88 94 PHE A C 1
ATOM 744 O O . PHE A 1 94 ? 6.512 -33.085 -13.694 1.00 50.88 94 PHE A O 1
ATOM 751 N N . CYS A 1 95 ? 7.093 -30.977 -14.134 1.00 48.09 95 CYS A N 1
ATOM 752 C CA . CYS A 1 95 ? 6.659 -31.025 -15.544 1.00 48.09 95 CYS A CA 1
ATOM 753 C C . CYS A 1 95 ? 7.772 -31.556 -16.480 1.00 48.09 95 CYS A C 1
ATOM 755 O O . CYS A 1 95 ? 7.494 -31.963 -17.607 1.00 48.09 95 CYS A O 1
ATOM 757 N N . SER A 1 96 ? 9.023 -31.646 -16.009 1.00 49.16 96 SER A N 1
ATOM 758 C CA . SER A 1 96 ? 10.167 -32.131 -16.798 1.00 49.16 96 SER A CA 1
ATOM 759 C C . SER A 1 96 ? 10.133 -33.639 -17.102 1.00 49.16 96 SER A C 1
ATOM 761 O O . SER A 1 96 ? 10.797 -34.084 -18.037 1.00 49.16 96 SER A O 1
ATOM 763 N N . SER A 1 97 ? 9.335 -34.435 -16.381 1.00 49.19 97 SER A N 1
ATOM 764 C CA . SER A 1 97 ? 9.274 -35.898 -16.553 1.00 49.19 97 SER A CA 1
ATOM 765 C C . SER A 1 97 ? 8.355 -36.386 -17.686 1.00 49.19 97 SER A C 1
ATOM 767 O O . SER A 1 97 ? 8.364 -37.575 -17.991 1.00 49.19 97 SER A O 1
ATOM 769 N N . PHE A 1 98 ? 7.588 -35.505 -18.342 1.00 48.84 98 PHE A N 1
ATOM 770 C CA . PHE A 1 98 ? 6.655 -35.870 -19.427 1.00 48.84 98 PHE A CA 1
ATOM 771 C C . PHE A 1 98 ? 7.127 -35.453 -20.834 1.00 48.84 98 PHE A C 1
ATOM 773 O O . PHE A 1 98 ? 6.344 -35.425 -21.783 1.00 48.84 98 PHE A O 1
ATOM 780 N N . HIS A 1 99 ? 8.424 -35.188 -21.013 1.00 45.75 99 HIS A N 1
ATOM 781 C CA . HIS A 1 99 ? 9.026 -34.787 -22.295 1.00 45.75 99 HIS A CA 1
ATOM 782 C C . HIS A 1 99 ? 9.212 -35.932 -23.318 1.00 45.75 99 HIS A C 1
ATOM 784 O O . HIS A 1 99 ? 10.201 -35.971 -24.040 1.00 45.75 99 HIS A O 1
ATOM 790 N N . ASN A 1 100 ? 8.235 -36.835 -23.448 1.00 46.09 100 ASN A N 1
ATOM 791 C CA . ASN A 1 100 ? 8.132 -37.775 -24.576 1.00 46.09 100 ASN A CA 1
ATOM 792 C C . ASN A 1 100 ? 6.854 -37.506 -25.389 1.00 46.09 100 ASN A C 1
ATOM 794 O O . ASN A 1 100 ? 5.992 -38.365 -25.539 1.00 46.09 100 ASN A O 1
ATOM 798 N N . GLY A 1 101 ? 6.715 -36.274 -25.891 1.00 48.75 101 GLY A N 1
ATOM 799 C CA . GLY A 1 101 ? 5.668 -35.908 -26.855 1.00 48.75 101 GLY A CA 1
ATOM 800 C C . GLY A 1 101 ? 4.250 -35.739 -26.291 1.00 48.75 101 GLY A C 1
ATOM 801 O O . GLY A 1 101 ? 3.313 -35.572 -27.067 1.00 48.75 101 GLY A O 1
ATOM 802 N N . GLY A 1 102 ? 4.071 -35.756 -24.967 1.00 47.00 102 GLY A N 1
ATOM 803 C CA . GLY A 1 102 ? 2.784 -35.504 -24.315 1.00 47.00 102 GLY A CA 1
ATOM 804 C C . GLY A 1 102 ? 2.668 -34.062 -23.821 1.00 47.00 102 GLY A C 1
ATOM 805 O O . GLY A 1 102 ? 3.504 -33.606 -23.046 1.00 47.00 102 GLY A O 1
ATOM 806 N N . LEU A 1 103 ? 1.621 -33.347 -24.242 1.00 49.81 103 LEU A N 1
ATOM 807 C CA . LEU A 1 103 ? 1.221 -32.049 -23.685 1.00 49.81 103 LEU A CA 1
ATOM 808 C C . LEU A 1 103 ? 1.193 -32.113 -22.141 1.00 49.81 103 LEU A C 1
ATOM 810 O O . LEU A 1 103 ? 0.423 -32.888 -21.569 1.00 49.81 103 LEU A O 1
ATOM 814 N N . CYS A 1 104 ? 2.001 -31.297 -21.457 1.00 53.75 104 CYS A N 1
ATOM 815 C CA . CYS A 1 104 ? 1.942 -31.169 -19.997 1.00 53.75 104 CYS A CA 1
ATOM 816 C C . CYS A 1 104 ? 0.593 -30.520 -19.624 1.00 53.75 104 CYS A C 1
ATOM 818 O O . CYS A 1 104 ? 0.392 -29.320 -19.777 1.00 53.75 104 CYS A O 1
ATOM 820 N N . ARG A 1 105 ? -0.373 -31.335 -19.178 1.00 52.56 105 ARG A N 1
ATOM 821 C CA . ARG A 1 105 ? -1.753 -30.892 -18.885 1.00 52.56 105 ARG A CA 1
ATOM 822 C C . ARG A 1 105 ? -1.825 -29.810 -17.801 1.00 52.56 105 ARG A C 1
ATOM 824 O O . ARG A 1 105 ? -2.739 -29.001 -17.825 1.00 52.56 105 ARG A O 1
ATOM 831 N N . LEU A 1 106 ? -0.843 -29.762 -16.896 1.00 52.69 106 LEU A N 1
ATOM 832 C CA . LEU A 1 106 ? -0.757 -28.758 -15.828 1.00 52.69 106 LEU A CA 1
ATOM 833 C C . LEU A 1 106 ? -0.405 -27.349 -16.331 1.00 52.69 106 LEU A C 1
ATOM 835 O O . LEU A 1 106 ? -0.767 -26.380 -15.682 1.00 52.69 106 LEU A O 1
ATOM 839 N N . CYS A 1 107 ? 0.289 -27.210 -17.465 1.00 53.28 107 CYS A N 1
ATOM 840 C CA . CYS A 1 107 ? 0.638 -25.897 -18.027 1.00 53.28 107 CYS A CA 1
ATOM 841 C C . CYS A 1 107 ? -0.267 -25.464 -19.192 1.00 53.28 107 CYS A C 1
ATOM 843 O O . CYS A 1 107 ? -0.131 -24.336 -19.682 1.00 53.28 107 CYS A O 1
ATOM 845 N N . ASP A 1 108 ? -1.164 -26.358 -19.619 1.00 54.06 108 ASP A N 1
ATOM 846 C CA . ASP A 1 108 ? -2.157 -26.145 -20.676 1.00 54.06 108 ASP A CA 1
ATOM 847 C C . ASP A 1 108 ? -3.540 -25.763 -20.123 1.00 54.06 108 ASP A C 1
ATOM 849 O O . ASP A 1 108 ? -4.371 -25.225 -20.848 1.00 54.06 108 ASP A O 1
ATOM 853 N N . ASP A 1 109 ? -3.779 -25.999 -18.831 1.00 57.53 109 ASP A N 1
ATOM 854 C CA . ASP A 1 109 ? -4.992 -25.552 -18.158 1.00 57.53 109 ASP A CA 1
ATOM 855 C C . ASP A 1 109 ? -4.806 -24.109 -17.666 1.00 57.53 109 ASP A C 1
ATOM 857 O O . ASP A 1 109 ? -4.047 -23.842 -16.732 1.00 57.53 109 ASP A O 1
ATOM 861 N N . SER A 1 110 ? -5.518 -23.161 -18.283 1.00 55.00 110 SER A N 1
ATOM 862 C CA . SER A 1 110 ? -5.573 -21.757 -17.847 1.00 55.00 110 SER A CA 1
ATOM 863 C C . SER A 1 110 ? -6.019 -21.597 -16.390 1.00 55.00 110 SER A C 1
ATOM 865 O O . SER A 1 110 ? -5.850 -20.528 -15.806 1.00 55.00 110 SER A O 1
ATOM 867 N N . ASN A 1 111 ? -6.590 -22.648 -15.794 1.00 56.25 111 ASN A N 1
ATOM 868 C CA . ASN A 1 111 ? -7.015 -22.657 -14.404 1.00 56.25 111 ASN A CA 1
ATOM 869 C C . ASN A 1 111 ? -5.906 -23.060 -13.428 1.00 56.25 111 ASN A C 1
ATOM 871 O O . ASN A 1 111 ? -6.063 -22.803 -12.239 1.00 56.25 111 ASN A O 1
ATOM 875 N N . ALA A 1 112 ? -4.790 -23.649 -13.871 1.00 61.59 112 ALA A N 1
ATOM 876 C CA . ALA A 1 112 ? -3.728 -24.094 -12.963 1.00 61.59 112 ALA A CA 1
ATOM 877 C C . ALA A 1 112 ? -3.142 -22.932 -12.141 1.00 61.59 112 ALA A C 1
ATOM 879 O O . ALA A 1 112 ? -2.978 -23.051 -10.928 1.00 61.59 112 ALA A O 1
ATOM 880 N N . ASP A 1 113 ? -2.931 -21.777 -12.778 1.00 59.22 113 ASP A N 1
ATOM 881 C CA . ASP A 1 113 ? -2.473 -20.558 -12.102 1.00 59.22 113 ASP A CA 1
ATOM 882 C C . ASP A 1 113 ? -3.540 -20.006 -11.141 1.00 59.22 113 ASP A C 1
ATOM 884 O O . ASP A 1 113 ? -3.204 -19.521 -10.063 1.00 59.22 113 ASP A O 1
ATOM 888 N N . MET A 1 114 ? -4.828 -20.124 -11.488 1.00 60.34 114 MET A N 1
ATOM 889 C CA . MET A 1 114 ? -5.936 -19.739 -10.603 1.00 60.34 114 MET A CA 1
ATOM 890 C C . MET A 1 114 ? -6.030 -20.660 -9.387 1.00 60.34 114 MET A C 1
ATOM 892 O O . MET A 1 114 ? -6.252 -20.172 -8.282 1.00 60.34 114 MET A O 1
ATOM 896 N N . TYR A 1 115 ? -5.818 -21.966 -9.560 1.00 58.62 115 TYR A N 1
ATOM 897 C CA . TYR A 1 115 ? -5.787 -22.926 -8.461 1.00 58.62 115 TYR A CA 1
ATOM 898 C C . TYR A 1 115 ? -4.595 -22.680 -7.543 1.00 58.62 115 TYR A C 1
ATOM 900 O O . TYR A 1 115 ? -4.796 -22.546 -6.341 1.00 58.62 115 TYR A O 1
ATOM 908 N N . LEU A 1 116 ? -3.390 -22.506 -8.088 1.00 60.00 116 LEU A N 1
ATOM 909 C CA . LEU A 1 116 ? -2.197 -22.175 -7.304 1.00 60.00 116 LEU A CA 1
ATOM 910 C C . LEU A 1 116 ? -2.340 -20.836 -6.578 1.00 60.00 116 LEU A C 1
ATOM 912 O O . LEU A 1 116 ? -2.028 -20.737 -5.392 1.00 60.00 116 LEU A O 1
ATOM 916 N N . ALA A 1 117 ? -2.858 -19.811 -7.260 1.00 58.50 117 ALA A N 1
ATOM 917 C CA . ALA A 1 117 ? -3.155 -18.528 -6.638 1.00 58.50 117 ALA A CA 1
ATOM 918 C C . ALA A 1 117 ? -4.212 -18.686 -5.540 1.00 58.50 117 ALA A C 1
ATOM 920 O O . ALA A 1 117 ? -4.052 -18.114 -4.470 1.00 58.50 117 ALA A O 1
ATOM 921 N N . SER A 1 118 ? -5.260 -19.484 -5.754 1.00 55.16 118 SER A N 1
ATOM 922 C CA . SER A 1 118 ? -6.277 -19.751 -4.732 1.00 55.16 118 SER A CA 1
ATOM 923 C C . SER A 1 118 ? -5.717 -20.530 -3.541 1.00 55.16 118 SER A C 1
ATOM 925 O O . SER A 1 118 ? -6.042 -20.216 -2.402 1.00 55.16 118 SER A O 1
ATOM 927 N N . GLU A 1 119 ? -4.815 -21.481 -3.771 1.00 58.84 119 GLU A N 1
ATOM 928 C CA . GLU A 1 119 ? -4.132 -22.231 -2.721 1.00 58.84 119 GLU A CA 1
ATOM 929 C C . GLU A 1 119 ? -3.260 -21.289 -1.882 1.00 58.84 119 GLU A C 1
ATOM 931 O O . GLU A 1 119 ? -3.362 -21.274 -0.659 1.00 58.84 119 GLU A O 1
ATOM 936 N N . HIS A 1 120 ? -2.484 -20.420 -2.537 1.00 52.38 120 HIS A N 1
ATOM 937 C CA . HIS A 1 120 ? -1.593 -19.470 -1.867 1.00 52.38 120 HIS A CA 1
ATOM 938 C C . HIS A 1 120 ? -2.334 -18.314 -1.179 1.00 52.38 120 HIS A C 1
ATOM 940 O O . HIS A 1 120 ? -1.883 -17.829 -0.144 1.00 52.38 120 HIS A O 1
ATOM 946 N N . LEU A 1 121 ? -3.443 -17.837 -1.751 1.00 48.41 121 LEU A N 1
ATOM 947 C CA . LEU A 1 121 ? -4.179 -16.669 -1.251 1.00 48.41 121 LEU A CA 1
ATOM 948 C C . LEU A 1 121 ? -5.282 -17.035 -0.257 1.00 48.41 121 LEU A C 1
ATOM 950 O O . LEU A 1 121 ? -5.588 -16.237 0.626 1.00 48.41 121 LEU A O 1
ATOM 954 N N . ILE A 1 122 ? -5.908 -18.201 -0.422 1.00 56.75 122 ILE A N 1
ATOM 955 C CA . ILE A 1 122 ? -7.102 -18.616 0.332 1.00 56.75 122 ILE A CA 1
ATOM 956 C C . ILE A 1 122 ? -6.775 -19.787 1.274 1.00 56.75 122 ILE A C 1
ATOM 958 O O . ILE A 1 122 ? -7.538 -20.052 2.199 1.00 56.75 122 ILE A O 1
ATOM 962 N N . GLY A 1 123 ? -5.634 -20.467 1.104 1.00 44.84 123 GLY A N 1
ATOM 963 C CA . GLY A 1 123 ? -5.241 -21.582 1.970 1.00 44.84 123 GLY A CA 1
ATOM 964 C C . GLY A 1 123 ? -6.182 -22.781 1.857 1.00 44.84 123 GLY A C 1
ATOM 965 O O . GLY A 1 123 ? -6.394 -23.492 2.840 1.00 44.84 123 GLY A O 1
ATOM 966 N N . LEU A 1 124 ? -6.797 -22.989 0.686 1.00 42.84 124 LEU A N 1
ATOM 967 C CA . LEU A 1 124 ? -7.686 -24.123 0.446 1.00 42.84 124 LEU A CA 1
ATOM 968 C C . LEU A 1 124 ? -6.876 -25.424 0.407 1.00 42.84 124 LEU A C 1
ATOM 970 O O . LEU A 1 124 ? -6.520 -25.932 -0.653 1.00 42.84 124 LEU A O 1
ATOM 974 N N . ASN A 1 125 ? -6.632 -25.988 1.587 1.00 42.38 125 ASN A N 1
ATOM 975 C CA . ASN A 1 125 ? -6.293 -27.392 1.751 1.00 42.38 125 ASN A CA 1
ATOM 976 C C . ASN A 1 125 ? -7.480 -28.214 1.244 1.00 42.38 125 ASN A C 1
ATOM 978 O O . ASN A 1 125 ? -8.437 -28.439 1.983 1.00 42.38 125 ASN A O 1
ATOM 982 N N . ASN A 1 126 ? -7.449 -28.653 -0.012 1.00 40.50 126 ASN A N 1
ATOM 983 C CA . ASN A 1 126 ? -8.406 -29.643 -0.485 1.00 40.50 126 ASN A CA 1
ATOM 984 C C . ASN A 1 126 ? -8.000 -31.016 0.085 1.00 40.50 126 ASN A C 1
ATOM 986 O O . ASN A 1 126 ? -6.932 -31.521 -0.265 1.00 40.50 126 ASN A O 1
ATOM 990 N N . PRO A 1 127 ? -8.820 -31.666 0.933 1.00 40.31 127 PRO A N 1
ATOM 991 C CA . PRO A 1 127 ? -8.482 -32.945 1.544 1.00 40.31 127 PRO A CA 1
ATOM 992 C C . PRO A 1 127 ? -8.896 -34.105 0.631 1.00 40.31 127 PRO A C 1
ATOM 994 O O . PRO A 1 127 ? -9.594 -35.022 1.056 1.00 40.31 127 PRO A O 1
ATOM 997 N N . THR A 1 128 ? -8.479 -34.075 -0.637 1.00 37.81 128 THR A N 1
ATOM 998 C CA . THR A 1 128 ? -8.739 -35.196 -1.548 1.00 37.81 128 THR A CA 1
ATOM 999 C C . THR A 1 128 ? -7.493 -35.540 -2.355 1.00 37.81 128 THR A C 1
ATOM 1001 O O . THR A 1 128 ? -7.277 -35.067 -3.464 1.00 37.81 128 THR A O 1
ATOM 1004 N N . SER A 1 129 ? -6.690 -36.412 -1.740 1.00 37.16 129 SER A N 1
ATOM 1005 C CA . SER A 1 129 ? -5.907 -37.477 -2.377 1.00 37.16 129 SER A CA 1
ATOM 1006 C C . SER A 1 129 ? -4.871 -37.099 -3.446 1.00 37.16 129 SER A C 1
ATOM 1008 O O . SER A 1 129 ? -5.164 -37.146 -4.635 1.00 37.16 129 SER A O 1
ATOM 1010 N N . MET A 1 130 ? -3.606 -36.995 -3.026 1.00 35.66 130 MET A N 1
ATOM 1011 C CA . MET A 1 130 ? -2.587 -37.971 -3.440 1.00 35.66 130 MET A CA 1
ATOM 1012 C C . MET A 1 130 ? -1.690 -38.292 -2.239 1.00 35.66 130 MET A C 1
ATOM 1014 O O . MET A 1 130 ? -0.960 -37.446 -1.732 1.00 35.66 130 MET A O 1
ATOM 1018 N N . SER A 1 131 ? -1.811 -39.523 -1.747 1.00 36.81 131 SER A N 1
ATOM 1019 C CA . SER A 1 131 ? -0.936 -40.085 -0.724 1.00 36.81 131 SER A CA 1
ATOM 1020 C C . SER A 1 131 ? 0.497 -40.233 -1.236 1.00 36.81 131 SER A C 1
ATOM 1022 O O . SER A 1 131 ? 0.721 -40.437 -2.425 1.00 36.81 131 SER A O 1
ATOM 1024 N N . SER A 1 132 ? 1.418 -40.231 -0.268 1.00 38.03 132 SER A N 1
ATOM 1025 C CA . SER A 1 132 ? 2.850 -40.540 -0.338 1.00 38.03 132 SER A CA 1
ATOM 1026 C C . SER A 1 132 ? 3.738 -39.509 -1.037 1.00 38.03 132 SER A C 1
ATOM 1028 O O . SER A 1 132 ? 4.018 -39.614 -2.223 1.00 38.03 132 SER A O 1
ATOM 1030 N N . MET A 1 133 ? 4.307 -38.590 -0.260 1.00 36.78 133 MET A N 1
ATOM 1031 C CA . MET A 1 133 ? 5.690 -38.748 0.198 1.00 36.78 133 MET A CA 1
ATOM 1032 C C . MET A 1 133 ? 6.048 -37.652 1.198 1.00 36.78 133 MET A C 1
ATOM 1034 O O . MET A 1 133 ? 5.790 -36.471 0.990 1.00 36.78 133 MET A O 1
ATOM 1038 N N . SER A 1 134 ? 6.647 -38.083 2.301 1.00 44.19 134 SER A N 1
ATOM 1039 C CA . SER A 1 134 ? 7.319 -37.234 3.268 1.00 44.19 134 SER A CA 1
ATOM 1040 C C . SER A 1 134 ? 8.494 -36.534 2.593 1.00 44.19 134 SER A C 1
ATOM 1042 O O . SER A 1 134 ? 9.505 -37.169 2.308 1.00 44.19 134 SER A O 1
ATOM 1044 N N . THR A 1 135 ? 8.372 -35.231 2.383 1.00 34.25 135 THR A N 1
ATOM 1045 C CA . THR A 1 135 ? 9.506 -34.308 2.370 1.00 34.25 135 THR A CA 1
ATOM 1046 C C . THR A 1 135 ? 9.033 -33.015 3.001 1.00 34.25 135 THR A C 1
ATOM 1048 O O . THR A 1 135 ? 7.984 -32.489 2.631 1.00 34.25 135 THR A O 1
ATOM 1051 N N . ASP A 1 136 ? 9.798 -32.557 3.980 1.00 35.41 136 ASP A N 1
ATOM 1052 C CA . ASP A 1 136 ? 9.605 -31.336 4.744 1.00 35.41 136 ASP A CA 1
ATOM 1053 C C . ASP A 1 136 ? 9.199 -30.166 3.840 1.00 35.41 136 ASP A C 1
ATOM 1055 O O . ASP A 1 136 ? 10.010 -29.625 3.092 1.00 35.41 136 ASP A O 1
ATOM 1059 N N . ASN A 1 137 ? 7.923 -29.783 3.899 1.00 35.97 137 ASN A N 1
ATOM 1060 C CA . ASN A 1 137 ? 7.412 -28.583 3.253 1.00 35.97 137 ASN A CA 1
ATOM 1061 C C . ASN A 1 137 ? 7.387 -27.475 4.320 1.00 35.97 137 ASN A C 1
ATOM 1063 O O . ASN A 1 137 ? 6.512 -27.492 5.186 1.00 35.97 137 ASN A O 1
ATOM 1067 N N . PRO A 1 138 ? 8.312 -26.496 4.302 1.00 38.97 138 PRO A N 1
ATOM 1068 C CA . PRO A 1 138 ? 8.346 -25.407 5.276 1.00 38.97 138 PRO A CA 1
ATOM 1069 C C . PRO A 1 138 ? 7.378 -24.274 4.902 1.00 38.97 138 PRO A C 1
ATOM 1071 O O . PRO A 1 138 ? 7.540 -23.146 5.355 1.00 38.97 138 PRO A O 1
ATOM 1074 N N . CYS A 1 139 ? 6.375 -24.542 4.064 1.00 39.34 139 CYS A N 1
ATOM 1075 C CA . CYS A 1 139 ? 5.301 -23.598 3.778 1.00 39.34 139 CYS A CA 1
ATOM 1076 C C . CYS A 1 139 ? 4.071 -23.980 4.604 1.00 39.34 139 CYS A C 1
ATOM 1078 O O . CYS A 1 139 ? 2.985 -24.231 4.090 1.00 39.34 139 CYS A O 1
ATOM 1080 N N . GLY A 1 140 ? 4.272 -24.071 5.923 1.00 37.16 140 GLY A N 1
ATOM 1081 C CA . GLY A 1 140 ? 3.158 -23.952 6.849 1.00 37.16 140 GLY A CA 1
ATOM 1082 C C . GLY A 1 140 ? 2.479 -22.619 6.571 1.00 37.16 140 GLY A C 1
ATOM 1083 O O . GLY A 1 140 ? 3.173 -21.638 6.310 1.00 37.16 140 GLY A O 1
ATOM 1084 N N . THR A 1 141 ? 1.147 -22.614 6.584 1.00 43.62 141 THR A N 1
ATOM 1085 C CA . THR A 1 141 ? 0.287 -21.427 6.610 1.00 43.62 141 THR A CA 1
ATOM 1086 C C . THR A 1 141 ? 0.995 -20.304 7.358 1.00 43.62 141 THR A C 1
ATOM 1088 O O . THR A 1 141 ? 1.027 -20.300 8.592 1.00 43.62 141 THR A O 1
ATOM 1091 N N . ALA A 1 142 ? 1.664 -19.420 6.620 1.00 43.69 142 ALA A N 1
ATOM 1092 C CA . ALA A 1 142 ? 2.507 -18.411 7.223 1.00 43.69 142 ALA A CA 1
ATOM 1093 C C . ALA A 1 142 ? 1.549 -17.359 7.763 1.00 43.69 142 ALA A C 1
ATOM 1095 O O . ALA A 1 142 ? 1.213 -16.402 7.067 1.00 43.69 142 ALA A O 1
ATOM 1096 N N . SER A 1 143 ? 1.047 -17.583 8.982 1.00 55.47 143 SER A N 1
ATOM 1097 C CA . SER A 1 143 ? 0.436 -16.524 9.770 1.00 55.47 143 SER A CA 1
ATOM 1098 C C . SER A 1 143 ? 1.370 -15.323 9.641 1.00 55.47 143 SER A C 1
ATOM 1100 O O . SER A 1 143 ? 2.587 -15.453 9.804 1.00 55.47 143 SER A O 1
ATOM 1102 N N . GLU A 1 144 ? 0.822 -14.158 9.279 1.00 71.81 144 GLU A N 1
ATOM 1103 C CA . GLU A 1 144 ? 1.593 -12.913 9.127 1.00 71.81 144 GLU A CA 1
ATOM 1104 C C . GLU A 1 144 ? 2.380 -12.593 10.421 1.00 71.81 144 GLU A C 1
ATOM 1106 O O . GLU A 1 144 ? 3.308 -11.774 10.418 1.00 71.81 144 GLU A O 1
ATOM 1111 N N . TRP A 1 145 ? 2.030 -13.271 11.521 1.00 82.50 145 TRP A N 1
ATOM 1112 C CA . TRP A 1 145 ? 2.548 -13.162 12.873 1.00 82.50 145 TRP A CA 1
ATOM 1113 C C . TRP A 1 145 ? 3.144 -14.482 13.364 1.00 82.50 145 TRP A C 1
ATOM 1115 O O . TRP A 1 145 ? 2.618 -15.562 13.111 1.00 82.50 145 TRP A O 1
ATOM 1125 N N . SER A 1 146 ? 4.260 -14.401 14.091 1.00 85.25 146 SER A N 1
ATOM 1126 C CA . SER A 1 146 ? 4.779 -15.580 14.789 1.00 85.25 146 SER A CA 1
ATOM 1127 C C . SER A 1 146 ? 3.843 -15.966 15.938 1.00 85.25 146 SER A C 1
ATOM 1129 O O . SER A 1 146 ? 3.255 -15.088 16.571 1.00 85.25 146 SER A O 1
ATOM 1131 N N . ALA A 1 147 ? 3.755 -17.261 16.259 1.00 86.25 147 ALA A N 1
ATOM 1132 C CA . ALA A 1 147 ? 2.923 -17.747 17.366 1.00 86.25 147 ALA A CA 1
ATOM 1133 C C . ALA A 1 147 ? 3.241 -17.026 18.690 1.00 86.25 147 ALA A C 1
ATOM 1135 O O . ALA A 1 147 ? 2.342 -16.640 19.424 1.00 86.25 147 ALA A O 1
ATOM 1136 N N . VAL A 1 148 ? 4.522 -16.731 18.938 1.00 88.56 148 VAL A N 1
ATOM 1137 C CA . VAL A 1 148 ? 4.978 -15.999 20.131 1.00 88.56 148 VAL A CA 1
ATOM 1138 C C . VAL A 1 148 ? 4.423 -14.570 20.182 1.00 88.56 148 VAL A C 1
ATOM 1140 O O . VAL A 1 148 ? 4.029 -14.090 21.246 1.00 88.56 148 VAL A O 1
ATOM 1143 N N . GLU A 1 149 ? 4.396 -13.867 19.047 1.00 87.69 149 GLU A N 1
ATOM 1144 C CA . GLU A 1 149 ? 3.832 -12.514 18.970 1.00 87.69 149 GLU A CA 1
ATOM 1145 C C . GLU A 1 149 ? 2.317 -12.528 19.180 1.00 87.69 149 GLU A C 1
ATOM 1147 O O . GLU A 1 149 ? 1.788 -11.697 19.924 1.00 87.69 149 GLU A O 1
ATOM 1152 N N . GLU A 1 150 ? 1.633 -13.465 18.524 1.00 91.75 150 GLU A N 1
ATOM 1153 C CA . GLU A 1 150 ? 0.186 -13.635 18.618 1.00 91.75 150 GLU A CA 1
ATOM 1154 C C . GLU A 1 150 ? -0.236 -13.979 20.049 1.00 91.75 150 GLU A C 1
ATOM 1156 O O . GLU A 1 150 ? -1.088 -13.291 20.617 1.00 91.75 150 GLU A O 1
ATOM 1161 N N . ASP A 1 151 ? 0.435 -14.944 20.679 1.00 91.62 151 ASP A N 1
ATOM 1162 C CA . ASP A 1 151 ? 0.194 -15.346 22.064 1.00 91.62 151 ASP A CA 1
ATOM 1163 C C . ASP A 1 151 ? 0.454 -14.202 23.045 1.00 91.62 151 ASP A C 1
ATOM 1165 O O . ASP A 1 151 ? -0.329 -13.990 23.973 1.00 91.62 151 ASP A O 1
ATOM 1169 N N . GLY A 1 152 ? 1.508 -13.409 22.832 1.00 93.88 152 GLY A N 1
ATOM 1170 C CA . GLY A 1 152 ? 1.816 -12.262 23.687 1.00 93.88 152 GLY A CA 1
ATOM 1171 C C . GLY A 1 152 ? 0.708 -11.202 23.680 1.00 93.88 152 GLY A C 1
ATOM 1172 O O . GLY A 1 152 ? 0.282 -10.720 24.739 1.00 93.88 152 GLY A O 1
ATOM 1173 N N . VAL A 1 153 ? 0.201 -10.848 22.494 1.00 94.75 153 VAL A N 1
ATOM 1174 C CA . VAL A 1 153 ? -0.897 -9.876 22.360 1.00 94.75 153 VAL A CA 1
ATOM 1175 C C . VAL A 1 153 ? -2.219 -10.475 22.842 1.00 94.75 153 VAL A C 1
ATOM 1177 O O . VAL A 1 153 ? -2.947 -9.818 23.589 1.00 94.75 153 VAL A O 1
ATOM 1180 N N . SER A 1 154 ? -2.504 -11.727 22.485 1.00 95.38 154 SER A N 1
ATOM 1181 C CA . SER A 1 154 ? -3.707 -12.458 22.895 1.00 95.38 154 SER A CA 1
ATOM 1182 C C . SER A 1 154 ? -3.800 -12.581 24.417 1.00 95.38 154 SER A C 1
ATOM 1184 O O . SER A 1 154 ? -4.831 -12.255 25.005 1.00 95.38 154 SER A O 1
ATOM 1186 N N . ASN A 1 155 ? -2.704 -12.940 25.091 1.00 96.56 155 ASN A N 1
ATOM 1187 C CA . ASN A 1 155 ? -2.656 -13.016 26.550 1.00 96.56 155 ASN A CA 1
ATOM 1188 C C . ASN A 1 155 ? -2.901 -11.647 27.203 1.00 96.56 155 ASN A C 1
ATOM 1190 O O . ASN A 1 155 ? -3.670 -11.542 28.156 1.00 96.56 155 ASN A O 1
ATOM 1194 N N . THR A 1 156 ? -2.319 -10.580 26.648 1.00 96.56 156 THR A N 1
ATOM 1195 C CA . THR A 1 156 ? -2.553 -9.208 27.129 1.00 96.56 156 THR A CA 1
ATOM 1196 C C . THR A 1 156 ? -4.034 -8.827 27.035 1.00 96.56 156 THR A C 1
ATOM 1198 O O . THR A 1 156 ? -4.603 -8.300 27.993 1.00 96.56 156 THR A O 1
ATOM 1201 N N . LEU A 1 157 ? -4.682 -9.129 25.905 1.00 96.31 157 LEU A N 1
ATOM 1202 C CA . LEU A 1 157 ? -6.109 -8.867 25.716 1.00 96.31 157 LEU A CA 1
ATOM 1203 C C . LEU A 1 157 ? -6.979 -9.725 26.639 1.00 96.31 157 LEU A C 1
ATOM 1205 O O . LEU A 1 157 ? -7.937 -9.208 27.204 1.00 96.31 157 LEU A O 1
ATOM 1209 N N . ARG A 1 158 ? -6.642 -11.001 26.857 1.00 95.62 158 ARG A N 1
ATOM 1210 C CA . ARG A 1 158 ? -7.363 -11.876 27.800 1.00 95.62 158 ARG A CA 1
ATOM 1211 C C . ARG A 1 158 ? -7.303 -11.349 29.230 1.00 95.62 158 ARG A C 1
ATOM 1213 O O . ARG A 1 158 ? -8.340 -11.292 29.884 1.00 95.62 158 ARG A O 1
ATOM 1220 N N . ILE A 1 159 ? -6.128 -10.907 29.686 1.00 96.12 159 ILE A N 1
ATOM 1221 C CA . ILE A 1 159 ? -5.961 -10.273 31.004 1.00 96.12 159 ILE A CA 1
ATOM 1222 C C . ILE A 1 159 ? -6.846 -9.026 31.106 1.00 96.12 159 ILE A C 1
ATOM 1224 O O . ILE A 1 159 ? -7.554 -8.851 32.094 1.00 96.12 159 ILE A O 1
ATOM 1228 N N . PHE A 1 160 ? -6.862 -8.181 30.072 1.00 96.50 160 PHE A N 1
ATOM 1229 C CA . PHE A 1 160 ? -7.733 -7.005 30.030 1.00 96.50 160 PHE A CA 1
ATOM 1230 C C . PHE A 1 160 ? -9.230 -7.363 30.059 1.00 96.50 160 PHE A C 1
ATOM 1232 O O . PHE A 1 160 ? -10.007 -6.728 30.774 1.00 96.50 160 PHE A O 1
ATOM 1239 N N . VAL A 1 161 ? -9.654 -8.383 29.309 1.00 94.50 161 VAL A N 1
ATOM 1240 C CA . VAL A 1 161 ? -11.053 -8.835 29.296 1.00 94.50 161 VAL A CA 1
ATOM 1241 C C . VAL A 1 161 ? -11.481 -9.336 30.673 1.00 94.50 161 VAL A C 1
ATOM 1243 O O . VAL A 1 161 ? -12.560 -8.956 31.129 1.00 94.50 161 VAL A O 1
ATOM 1246 N N . ALA A 1 162 ? -10.624 -10.106 31.345 1.00 94.12 162 ALA A N 1
ATOM 1247 C CA . ALA A 1 162 ? -10.875 -10.636 32.684 1.00 94.12 162 ALA A CA 1
ATOM 1248 C C . ALA A 1 162 ? -10.902 -9.553 33.781 1.00 94.12 162 ALA A C 1
ATOM 1250 O O . ALA A 1 162 ? -11.566 -9.726 34.797 1.00 94.12 162 ALA A O 1
ATOM 1251 N N . ASP A 1 163 ? -10.207 -8.431 33.585 1.00 93.25 163 ASP A N 1
ATOM 1252 C CA . ASP A 1 163 ? -10.161 -7.329 34.549 1.00 93.25 163 ASP A CA 1
ATOM 1253 C C . ASP A 1 163 ? -11.423 -6.453 34.461 1.00 93.25 163 ASP A C 1
ATOM 1255 O O . ASP A 1 163 ? -11.488 -5.508 33.672 1.00 93.25 163 ASP A O 1
ATOM 1259 N N . GLU A 1 164 ? -12.447 -6.758 35.260 1.00 91.19 164 GLU A N 1
ATOM 1260 C CA . GLU A 1 164 ? -13.721 -6.016 35.298 1.00 91.19 164 GLU A CA 1
ATOM 1261 C C . GLU A 1 164 ? -13.570 -4.537 35.684 1.00 91.19 164 GLU A C 1
ATOM 1263 O O . GLU A 1 164 ? -14.425 -3.726 35.333 1.00 91.19 164 GLU A O 1
ATOM 1268 N N . THR A 1 165 ? -12.469 -4.156 36.339 1.00 92.50 165 THR A N 1
ATOM 1269 C CA . THR A 1 165 ? -12.233 -2.766 36.761 1.00 92.50 165 THR A CA 1
ATOM 1270 C C . THR A 1 165 ? -11.842 -1.855 35.601 1.00 92.50 165 THR A C 1
ATOM 1272 O O . THR A 1 165 ? -11.985 -0.634 35.687 1.00 92.50 165 THR A O 1
ATOM 1275 N N . LYS A 1 166 ? -11.357 -2.436 34.497 1.00 92.31 166 LYS A N 1
ATOM 1276 C CA . LYS A 1 166 ? -10.926 -1.695 33.313 1.00 92.31 166 LYS A CA 1
ATOM 1277 C C . LYS A 1 166 ? -11.954 -1.799 32.198 1.00 92.31 166 LYS A C 1
ATOM 1279 O O . LYS A 1 166 ? -12.304 -2.883 31.729 1.00 92.31 166 LYS A O 1
ATOM 1284 N N . THR A 1 167 ? -12.371 -0.640 31.707 1.00 93.44 167 THR A N 1
ATOM 1285 C CA . THR A 1 167 ? -13.224 -0.499 30.520 1.00 93.44 167 THR A CA 1
ATOM 1286 C C . THR A 1 167 ? -12.409 -0.347 29.239 1.00 93.44 167 THR A C 1
ATOM 1288 O O . THR A 1 167 ? -12.867 -0.747 28.166 1.00 93.44 167 THR A O 1
ATOM 1291 N N . GLU A 1 168 ? -11.186 0.177 29.353 1.00 95.75 168 GLU A N 1
ATOM 1292 C CA . GLU A 1 168 ? -10.285 0.454 28.238 1.00 95.75 168 GLU A CA 1
ATOM 1293 C C . GLU A 1 168 ? -8.844 0.038 28.549 1.00 95.75 168 GLU A C 1
ATOM 1295 O O . GLU A 1 168 ? -8.383 0.087 29.693 1.00 95.75 168 GLU A O 1
ATOM 1300 N N . TYR A 1 169 ? -8.113 -0.340 27.505 1.00 96.38 169 TYR A N 1
ATOM 1301 C CA . TYR A 1 169 ? -6.695 -0.652 27.552 1.00 96.38 169 TYR A CA 1
ATOM 1302 C C . TYR A 1 169 ? -5.967 -0.005 26.380 1.00 96.38 169 TYR A C 1
ATOM 1304 O O . TYR A 1 169 ? -6.362 -0.129 25.219 1.00 96.38 169 TYR A O 1
ATOM 1312 N N . LYS A 1 170 ? -4.868 0.682 26.689 1.00 96.25 170 LYS A N 1
ATOM 1313 C CA . LYS A 1 170 ? -4.043 1.376 25.706 1.00 96.25 170 LYS A CA 1
ATOM 1314 C C . LYS A 1 170 ? -2.705 0.672 25.556 1.00 96.25 170 LYS A C 1
ATOM 1316 O O . LYS A 1 170 ? -1.923 0.618 26.502 1.00 96.25 170 LYS A O 1
ATOM 1321 N N . PHE A 1 171 ? -2.422 0.204 24.346 1.00 95.12 171 PHE A N 1
ATOM 1322 C CA . PHE A 1 171 ? -1.122 -0.369 24.021 1.00 95.12 171 PHE A CA 1
ATOM 1323 C C . PHE A 1 171 ? -0.022 0.708 24.008 1.00 95.12 171 PHE A C 1
ATOM 1325 O O . PHE A 1 171 ? -0.311 1.880 23.726 1.00 95.12 171 PHE A O 1
ATOM 1332 N N . PRO 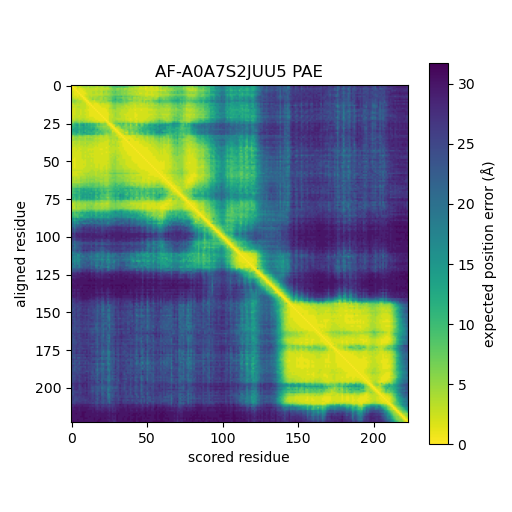A 1 172 ? 1.241 0.334 24.289 1.00 91.75 172 PRO A N 1
ATOM 1333 C CA . PRO A 1 172 ? 2.374 1.250 24.232 1.00 91.75 172 PRO A CA 1
ATOM 1334 C C . PRO A 1 172 ? 2.482 1.997 22.894 1.00 91.75 172 PRO A C 1
ATOM 1336 O O . PRO A 1 172 ? 2.041 1.532 21.840 1.00 91.75 172 PRO A O 1
ATOM 1339 N N . ARG A 1 173 ? 3.074 3.195 22.931 1.00 87.81 173 ARG A N 1
ATOM 1340 C CA . ARG A 1 173 ? 3.408 3.945 21.710 1.00 87.81 173 ARG A CA 1
ATOM 1341 C C . ARG A 1 173 ? 4.617 3.320 21.022 1.00 87.81 173 ARG A C 1
ATOM 1343 O O . ARG A 1 173 ? 5.415 2.639 21.655 1.00 87.81 173 ARG A O 1
ATOM 1350 N N . GLY A 1 174 ? 4.771 3.610 19.733 1.00 78.62 174 GLY A N 1
ATOM 1351 C CA . GLY A 1 174 ? 5.910 3.127 18.953 1.00 78.62 174 GLY A CA 1
ATOM 1352 C C . GLY A 1 174 ? 5.769 1.680 18.487 1.00 78.62 174 GLY A C 1
ATOM 1353 O O . GLY A 1 174 ? 6.665 1.176 17.816 1.00 78.62 174 GLY A O 1
ATOM 1354 N N . GLU A 1 175 ? 4.631 1.039 18.764 1.00 81.44 175 GLU A N 1
ATOM 1355 C CA . GLU A 1 175 ? 4.284 -0.244 18.163 1.00 81.44 175 GLU A CA 1
ATOM 1356 C C . GLU A 1 175 ? 4.208 -0.075 16.647 1.00 81.44 175 GLU A C 1
ATOM 1358 O O . GLU A 1 175 ? 3.434 0.746 16.149 1.00 81.44 175 GLU A O 1
ATOM 1363 N N . GLY A 1 176 ? 5.038 -0.807 15.903 1.00 84.50 176 GLY A N 1
ATOM 1364 C CA . GLY A 1 176 ? 5.114 -0.693 14.448 1.00 84.50 176 GLY A CA 1
ATOM 1365 C C . GLY A 1 176 ? 3.771 -0.996 13.761 1.00 84.50 176 GLY A C 1
ATOM 1366 O O . GLY A 1 176 ? 2.918 -1.675 14.339 1.00 84.50 176 GLY A O 1
ATOM 1367 N N . PRO A 1 177 ? 3.560 -0.545 12.506 1.00 85.62 177 PRO A N 1
ATOM 1368 C CA . PRO A 1 177 ? 2.304 -0.762 11.778 1.00 85.62 177 PRO A CA 1
ATOM 1369 C C . PRO A 1 177 ? 1.819 -2.219 11.784 1.00 85.62 177 PRO A C 1
ATOM 1371 O O . PRO A 1 177 ? 0.636 -2.464 12.013 1.00 85.62 177 PRO A O 1
ATOM 1374 N N . ARG A 1 178 ? 2.740 -3.180 11.622 1.00 87.88 178 ARG A N 1
ATOM 1375 C CA . ARG A 1 178 ? 2.446 -4.622 11.647 1.00 87.88 178 ARG A CA 1
ATOM 1376 C C . ARG A 1 178 ? 1.865 -5.087 12.986 1.00 87.88 178 ARG A C 1
ATOM 1378 O O . ARG A 1 178 ? 0.849 -5.773 13.002 1.00 87.88 178 ARG A O 1
ATOM 1385 N N . ARG A 1 179 ? 2.463 -4.684 14.111 1.00 90.38 179 ARG A N 1
ATOM 1386 C CA . ARG A 1 179 ? 1.993 -5.086 15.447 1.00 90.38 179 ARG A CA 1
ATOM 1387 C C . ARG A 1 179 ? 0.661 -4.434 15.810 1.00 90.38 179 ARG A C 1
ATOM 1389 O O . ARG A 1 179 ? -0.193 -5.082 16.402 1.00 90.38 179 ARG A O 1
ATOM 1396 N N . ARG A 1 180 ? 0.417 -3.194 15.375 1.00 92.44 180 ARG A N 1
ATOM 1397 C CA . ARG A 1 180 ? -0.908 -2.563 15.519 1.00 92.44 180 ARG A CA 1
ATOM 1398 C C . ARG A 1 180 ? -1.992 -3.309 14.739 1.00 92.44 180 ARG A C 1
ATOM 1400 O O . ARG A 1 180 ? -3.086 -3.477 15.262 1.00 92.44 180 ARG A O 1
ATOM 1407 N N . LYS A 1 181 ? -1.685 -3.796 13.530 1.00 92.75 181 LYS A N 1
ATOM 1408 C CA . LYS A 1 181 ? -2.602 -4.630 12.732 1.00 92.75 181 LYS A CA 1
ATOM 1409 C C . LYS A 1 181 ? -2.960 -5.934 13.458 1.00 92.75 181 LYS A C 1
ATOM 1411 O O . LYS A 1 181 ? -4.137 -6.267 13.513 1.00 92.75 181 LYS A O 1
ATOM 1416 N N . LEU A 1 182 ? -1.978 -6.599 14.076 1.00 93.50 182 LEU A N 1
ATOM 1417 C CA . LEU A 1 182 ? -2.208 -7.779 14.923 1.00 93.50 182 LEU A CA 1
ATOM 1418 C C . LEU A 1 182 ? -3.151 -7.470 16.095 1.00 93.50 182 LEU A C 1
ATOM 1420 O O . LEU A 1 182 ? -4.110 -8.199 16.321 1.00 93.50 182 LEU A O 1
ATOM 1424 N N . ILE A 1 183 ? -2.915 -6.364 16.811 1.00 95.50 183 ILE A N 1
ATOM 1425 C CA . ILE A 1 183 ? -3.774 -5.948 17.932 1.00 95.50 183 ILE A CA 1
ATOM 1426 C C . ILE A 1 183 ? -5.214 -5.727 17.460 1.00 95.50 183 ILE A C 1
ATOM 1428 O O . ILE A 1 183 ? -6.141 -6.213 18.099 1.00 95.50 183 ILE A O 1
ATOM 1432 N N . HIS A 1 184 ? -5.406 -5.018 16.344 1.00 94.19 184 HIS A N 1
ATOM 1433 C CA . HIS A 1 184 ? -6.730 -4.798 15.759 1.00 94.19 184 HIS A CA 1
ATOM 1434 C C . HIS A 1 184 ? -7.414 -6.115 15.375 1.00 94.19 184 HIS A C 1
ATOM 1436 O O . HIS A 1 184 ? -8.577 -6.311 15.711 1.00 94.19 184 HIS A O 1
ATOM 1442 N N . HIS A 1 185 ? -6.684 -7.025 14.724 1.00 91.75 185 HIS A N 1
ATOM 1443 C CA . HIS A 1 185 ? -7.200 -8.336 14.337 1.00 91.75 185 HIS A CA 1
ATOM 1444 C C . HIS A 1 185 ? -7.662 -9.150 15.553 1.00 91.75 185 HIS A C 1
ATOM 1446 O O . HIS A 1 185 ? -8.807 -9.589 15.594 1.00 91.75 185 HIS A O 1
ATOM 1452 N N . LEU A 1 186 ? -6.816 -9.289 16.578 1.00 95.00 186 LEU A N 1
ATOM 1453 C CA . LEU A 1 186 ? -7.160 -10.053 17.780 1.00 95.00 186 LEU A CA 1
ATOM 1454 C C . LEU A 1 186 ? -8.277 -9.392 18.596 1.00 95.00 186 LEU A C 1
ATOM 1456 O O . LEU A 1 186 ? -9.156 -10.088 19.099 1.00 95.00 186 LEU A O 1
ATOM 1460 N N . ALA A 1 187 ? -8.282 -8.061 18.709 1.00 93.88 187 ALA A N 1
ATOM 1461 C CA . ALA A 1 187 ? -9.357 -7.339 19.383 1.00 93.88 187 ALA A CA 1
ATOM 1462 C C . ALA A 1 187 ? -10.711 -7.557 18.686 1.00 93.88 187 ALA A C 1
ATOM 1464 O O . ALA A 1 187 ? -11.702 -7.796 19.374 1.00 93.88 187 ALA A O 1
ATOM 1465 N N . GLU A 1 188 ? -10.746 -7.533 17.349 1.00 91.56 188 GLU A N 1
ATOM 1466 C CA . GLU A 1 188 ? -11.948 -7.840 16.561 1.00 91.56 188 GLU A CA 1
ATOM 1467 C C . GLU A 1 188 ? -12.417 -9.280 16.800 1.00 91.56 188 GLU A C 1
ATOM 1469 O O . GLU A 1 188 ? -13.580 -9.495 17.137 1.00 91.56 188 GLU A O 1
ATOM 1474 N N . THR A 1 189 ? -11.508 -10.258 16.719 1.00 90.94 189 THR A N 1
ATOM 1475 C CA . THR A 1 189 ? -11.811 -11.680 16.965 1.00 90.94 189 THR A CA 1
ATOM 1476 C C . THR A 1 189 ? -12.354 -11.921 18.378 1.00 90.94 189 THR A C 1
ATOM 1478 O O . THR A 1 189 ? -13.200 -12.788 18.582 1.00 90.94 189 THR A O 1
ATOM 1481 N N . MET A 1 190 ? -11.919 -11.127 19.361 1.00 92.75 190 MET A N 1
ATOM 1482 C CA . MET A 1 190 ? -12.417 -11.167 20.743 1.00 92.75 190 MET A CA 1
ATOM 1483 C C . MET A 1 190 ? -13.679 -10.312 20.974 1.00 92.75 190 MET A C 1
ATOM 1485 O O . MET A 1 190 ? -14.139 -10.195 22.111 1.00 92.75 190 MET A O 1
ATOM 1489 N N . GLY A 1 191 ? -14.244 -9.695 19.932 1.00 90.88 191 GLY A N 1
ATOM 1490 C CA . GLY A 1 191 ? -15.457 -8.874 20.016 1.00 90.88 191 GLY A CA 1
ATOM 1491 C C . GLY A 1 191 ? -15.269 -7.523 20.717 1.00 90.88 191 GLY A C 1
ATOM 1492 O O . GLY A 1 191 ? -16.248 -6.891 21.126 1.00 90.88 191 GLY A O 1
ATOM 1493 N N . LEU A 1 192 ? -14.031 -7.056 20.867 1.00 92.94 192 LEU A N 1
ATOM 1494 C CA . LEU A 1 192 ? -13.698 -5.784 21.506 1.00 92.94 192 LEU A CA 1
ATOM 1495 C C . LEU A 1 192 ? -13.799 -4.628 20.508 1.00 92.94 192 LEU A C 1
ATOM 1497 O O . LEU A 1 192 ? -13.673 -4.805 19.298 1.00 92.94 192 LEU A O 1
ATOM 1501 N N . ARG A 1 193 ? -14.028 -3.411 21.009 1.00 93.44 193 ARG A N 1
ATOM 1502 C CA . ARG A 1 193 ? -13.873 -2.197 20.197 1.00 93.44 193 ARG A CA 1
ATOM 1503 C C . ARG A 1 193 ? -12.401 -1.835 20.141 1.00 93.44 193 ARG A C 1
ATOM 1505 O O . ARG A 1 193 ? -11.698 -1.958 21.139 1.00 93.44 193 ARG A O 1
ATOM 1512 N N . HIS A 1 194 ? -11.936 -1.357 18.996 1.00 95.50 194 HIS A N 1
ATOM 1513 C CA . HIS A 1 194 ? -10.543 -0.966 18.816 1.00 95.50 194 HIS A CA 1
ATOM 1514 C C . HIS A 1 194 ? -10.435 0.263 17.918 1.00 95.50 194 HIS A C 1
ATOM 1516 O O . HIS A 1 194 ? -11.216 0.451 16.989 1.00 95.50 194 HIS A O 1
ATOM 1522 N N . GLN A 1 195 ? -9.466 1.127 18.214 1.00 94.12 195 GLN A N 1
ATOM 1523 C CA . GLN A 1 195 ? -9.160 2.297 17.397 1.00 94.12 195 GLN A CA 1
ATOM 1524 C C . GLN A 1 195 ? -7.688 2.691 17.522 1.00 94.12 195 GLN A C 1
ATOM 1526 O O . GLN A 1 195 ? -7.073 2.575 18.583 1.00 94.12 195 GLN A O 1
ATOM 1531 N N . SER A 1 196 ? -7.112 3.176 16.425 1.00 92.00 196 SER A N 1
ATOM 1532 C CA . SER A 1 196 ? -5.776 3.771 16.440 1.00 92.00 196 SER A CA 1
ATOM 1533 C C . SER A 1 196 ? -5.855 5.205 16.971 1.00 92.00 196 SER A C 1
ATOM 1535 O O . SER A 1 196 ? -6.606 6.019 16.442 1.00 92.00 196 SER A O 1
ATOM 1537 N N . ILE A 1 197 ? -5.055 5.530 17.987 1.00 91.00 197 ILE A N 1
ATOM 1538 C CA . ILE A 1 197 ? -4.981 6.864 18.601 1.00 91.00 197 ILE A CA 1
ATOM 1539 C C . ILE A 1 197 ? -3.539 7.391 18.606 1.00 91.00 197 ILE A C 1
ATOM 1541 O O . ILE A 1 197 ? -2.588 6.624 18.779 1.00 91.00 197 ILE A O 1
ATOM 1545 N N . GLY A 1 198 ? -3.363 8.705 18.448 1.00 84.75 198 GLY A N 1
ATOM 1546 C CA . GLY A 1 198 ? -2.054 9.373 18.433 1.00 84.75 198 GLY A CA 1
ATOM 1547 C C . GLY A 1 198 ? -1.838 10.277 17.216 1.00 84.75 198 GLY A C 1
ATOM 1548 O O . GLY A 1 198 ? -2.726 10.430 16.381 1.00 84.75 198 GLY A O 1
ATOM 1549 N N . GLY A 1 199 ? -0.660 10.902 17.143 1.00 72.56 199 GLY A N 1
ATOM 1550 C CA . GLY A 1 199 ? -0.321 11.884 16.112 1.00 72.56 199 GLY A CA 1
ATOM 1551 C C . GLY A 1 199 ? -0.071 11.295 14.718 1.00 72.56 199 GLY A C 1
ATOM 1552 O O . GLY A 1 199 ? -0.204 10.092 14.466 1.00 72.56 199 GLY A O 1
ATOM 1553 N N . LYS A 1 200 ? 0.289 12.167 13.765 1.00 70.56 200 LYS A N 1
ATOM 1554 C CA . LYS A 1 200 ? 0.470 11.785 12.351 1.00 70.56 200 LYS A CA 1
ATOM 1555 C C . LYS A 1 200 ? 1.637 10.806 12.148 1.00 70.56 200 LYS A C 1
ATOM 1557 O O . LYS A 1 200 ? 1.598 10.025 11.201 1.00 70.56 200 LYS A O 1
ATOM 1562 N N . SER A 1 201 ? 2.630 10.809 13.041 1.00 74.25 201 SER A N 1
ATOM 1563 C CA . SER A 1 201 ? 3.826 9.964 12.954 1.00 74.25 201 SER A CA 1
ATOM 1564 C C . SER A 1 201 ? 3.612 8.558 13.523 1.00 74.25 201 SER A C 1
ATOM 1566 O O . SER A 1 201 ? 2.991 8.373 14.568 1.00 74.25 201 SER A O 1
ATOM 1568 N N . ASN A 1 202 ? 4.217 7.547 12.888 1.00 72.38 202 ASN A N 1
ATOM 1569 C CA . ASN A 1 202 ? 4.169 6.153 13.345 1.00 72.38 202 ASN A CA 1
ATOM 1570 C C . ASN A 1 202 ? 4.692 5.945 14.774 1.00 72.38 202 ASN A C 1
ATOM 1572 O O . ASN A 1 202 ? 4.235 5.016 15.434 1.00 72.38 202 ASN A O 1
ATOM 1576 N N . LYS A 1 203 ? 5.612 6.798 15.244 1.00 76.75 203 LYS A N 1
ATOM 1577 C CA . LYS A 1 203 ? 6.184 6.732 16.602 1.00 76.75 203 LYS A CA 1
ATOM 1578 C C . LYS A 1 203 ? 5.190 7.166 17.686 1.00 76.75 203 LYS A C 1
ATOM 1580 O O . LYS A 1 203 ? 5.328 6.784 18.841 1.00 76.75 203 LYS A O 1
ATOM 1585 N N . GLU A 1 204 ? 4.181 7.947 17.312 1.00 80.88 204 GLU A N 1
ATOM 1586 C CA . GLU A 1 204 ? 3.188 8.513 18.232 1.00 80.88 204 GLU A CA 1
ATOM 1587 C C . GLU A 1 204 ? 1.874 7.728 18.240 1.00 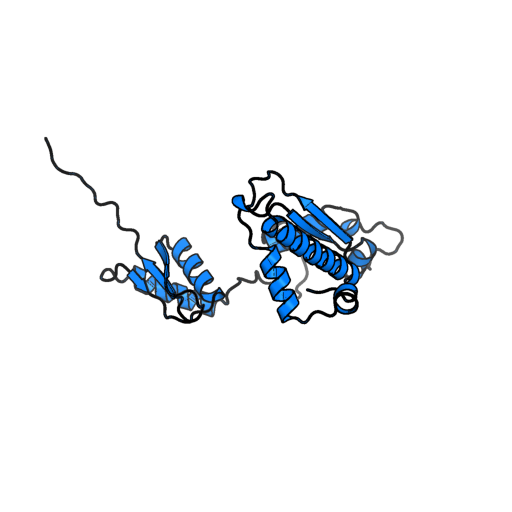80.88 204 GLU A C 1
ATOM 1589 O O . GLU A 1 204 ? 1.056 7.912 19.143 1.00 80.88 204 GLU A O 1
ATOM 1594 N N . ARG A 1 205 ? 1.670 6.860 17.242 1.00 86.38 205 ARG A N 1
ATOM 1595 C CA . ARG A 1 205 ? 0.476 6.024 17.114 1.00 86.38 205 ARG A CA 1
ATOM 1596 C C . ARG A 1 205 ? 0.508 4.856 18.100 1.00 86.38 205 ARG A C 1
ATOM 1598 O O . ARG A 1 205 ? 1.538 4.223 18.316 1.00 86.38 205 ARG A O 1
ATOM 1605 N N . SER A 1 206 ? -0.657 4.567 18.660 1.00 93.00 206 SER A N 1
ATOM 1606 C CA . SER A 1 206 ? -0.946 3.466 19.584 1.00 93.00 206 SER A CA 1
ATOM 1607 C C . SER A 1 206 ? -2.346 2.921 19.297 1.00 93.0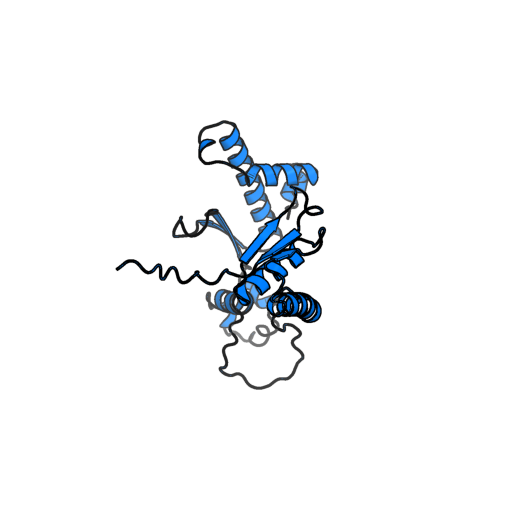0 206 SER A C 1
ATOM 1609 O O . SER A 1 206 ? -3.108 3.550 18.562 1.00 93.00 206 SER A O 1
ATOM 1611 N N . VAL A 1 207 ? -2.688 1.764 19.859 1.00 95.12 207 VAL A N 1
ATOM 1612 C CA . VAL A 1 207 ? -4.030 1.178 19.733 1.00 95.12 207 VAL A CA 1
ATOM 1613 C C . VAL A 1 207 ? -4.728 1.246 21.085 1.00 95.12 207 VAL A C 1
ATOM 1615 O O . VAL A 1 207 ? -4.156 0.847 22.101 1.00 95.12 207 VAL A O 1
ATOM 1618 N N . LEU A 1 208 ? -5.946 1.778 21.093 1.00 95.81 208 LEU A N 1
ATOM 1619 C CA . LEU A 1 208 ? -6.864 1.722 22.223 1.00 95.81 208 LEU A CA 1
ATOM 1620 C C . LEU A 1 208 ? -7.870 0.605 21.964 1.00 95.81 208 LEU A C 1
ATOM 1622 O O . LEU A 1 208 ? -8.444 0.541 20.876 1.00 95.81 208 LEU A O 1
ATOM 1626 N N . VAL A 1 209 ? -8.084 -0.244 22.959 1.00 96.75 209 VAL A N 1
ATOM 1627 C CA . VAL A 1 209 ? -9.076 -1.317 22.940 1.00 96.75 209 VAL A CA 1
ATOM 1628 C C . VAL A 1 209 ? -10.044 -1.097 24.095 1.00 96.75 209 VAL A C 1
ATOM 1630 O O . VAL A 1 209 ? -9.614 -0.771 25.198 1.00 96.75 209 VAL A O 1
ATOM 1633 N N . SER A 1 210 ? -11.341 -1.261 23.864 1.00 96.06 210 SER A N 1
ATOM 1634 C CA . SER A 1 210 ? -12.370 -1.096 24.890 1.00 96.06 210 SER A CA 1
ATOM 1635 C C . SER A 1 210 ? -13.411 -2.207 24.847 1.00 96.06 210 SER A C 1
ATOM 1637 O O . SER A 1 210 ? -13.673 -2.824 23.808 1.00 96.06 210 SER A O 1
ATOM 1639 N N . LYS A 1 211 ? -14.002 -2.497 26.008 1.00 93.44 211 LYS A N 1
ATOM 1640 C CA . LYS A 1 211 ? -15.097 -3.466 26.123 1.00 93.44 211 LYS A CA 1
ATOM 1641 C C . LYS A 1 211 ? -16.349 -2.867 25.485 1.00 93.44 211 LYS A C 1
ATOM 1643 O O . LYS A 1 211 ? -16.643 -1.687 25.669 1.00 93.44 211 LYS A O 1
ATOM 1648 N N . ARG A 1 212 ? -17.107 -3.665 24.727 1.00 83.44 212 ARG A N 1
ATOM 1649 C CA . ARG A 1 212 ? -18.444 -3.242 24.289 1.00 83.44 212 ARG A CA 1
ATOM 1650 C C . ARG A 1 212 ? -19.298 -3.103 25.549 1.00 83.44 212 ARG A C 1
ATOM 1652 O O . ARG A 1 212 ? -19.474 -4.090 26.260 1.00 83.44 212 ARG A O 1
ATOM 1659 N N . GLN A 1 213 ? -19.780 -1.895 25.845 1.00 65.75 213 GLN A N 1
ATOM 1660 C CA . GLN A 1 213 ? -20.801 -1.720 26.875 1.00 65.75 213 GLN A CA 1
ATOM 1661 C C . GLN A 1 213 ? -21.948 -2.680 26.553 1.00 65.75 213 GLN A C 1
ATOM 1663 O O . GLN A 1 213 ? -22.386 -2.756 25.398 1.00 65.75 213 GLN A O 1
ATOM 1668 N N . ARG A 1 214 ? -22.388 -3.452 27.554 1.00 57.72 214 ARG A N 1
ATOM 1669 C CA . ARG A 1 214 ? -23.681 -4.127 27.448 1.00 57.72 214 ARG A CA 1
ATOM 1670 C C . ARG A 1 214 ? -24.704 -3.026 27.151 1.00 57.72 214 ARG A C 1
ATOM 1672 O O . ARG A 1 214 ? -24.580 -1.962 27.752 1.00 57.72 214 ARG A O 1
ATOM 1679 N N . PRO A 1 215 ? -25.642 -3.223 26.213 1.00 51.38 215 PRO A N 1
ATOM 1680 C CA . PRO A 1 215 ? -26.774 -2.317 26.130 1.00 51.38 215 PRO A CA 1
ATOM 1681 C C . PRO A 1 215 ? -27.408 -2.307 27.519 1.00 51.38 215 PRO A C 1
ATOM 1683 O O . PRO A 1 215 ? -27.800 -3.363 28.022 1.00 51.38 215 PRO A O 1
ATOM 1686 N N . ASP A 1 216 ? -27.389 -1.150 28.174 1.00 50.91 216 ASP A N 1
ATOM 1687 C CA . ASP A 1 216 ? -28.111 -0.974 29.419 1.00 50.91 216 ASP A CA 1
ATOM 1688 C C . ASP A 1 216 ? -29.571 -1.325 29.120 1.00 50.91 216 ASP A C 1
ATOM 1690 O O . ASP A 1 216 ? -30.164 -0.850 28.149 1.00 50.91 216 ASP A O 1
ATOM 1694 N N . ASN A 1 217 ? -30.115 -2.260 29.899 1.00 47.81 217 ASN A N 1
ATOM 1695 C CA . ASN A 1 217 ? -31.540 -2.542 29.910 1.00 47.81 217 ASN A CA 1
ATOM 1696 C C . ASN A 1 217 ? -32.223 -1.278 30.444 1.00 47.81 217 ASN A C 1
ATOM 1698 O O . ASN A 1 217 ? -32.481 -1.170 31.642 1.00 47.81 217 ASN A O 1
ATOM 1702 N N . ASP A 1 218 ? -32.531 -0.341 29.551 1.00 46.44 218 ASP A N 1
ATOM 1703 C CA . ASP A 1 218 ? -33.490 0.737 29.775 1.00 46.44 218 ASP A CA 1
ATOM 1704 C C . ASP A 1 218 ? -34.905 0.132 29.863 1.00 46.44 218 ASP A C 1
ATOM 1706 O O . ASP A 1 218 ? -35.800 0.435 29.078 1.00 46.44 218 ASP A O 1
ATOM 1710 N N . ASN A 1 219 ? -35.132 -0.740 30.849 1.00 43.19 219 ASN A N 1
ATOM 1711 C CA . ASN A 1 219 ? -36.465 -0.999 31.377 1.00 43.19 219 ASN A CA 1
ATOM 1712 C C . ASN A 1 219 ? -36.767 0.109 32.379 1.00 43.19 219 ASN A C 1
ATOM 1714 O O . ASN A 1 219 ? -36.753 -0.079 33.597 1.00 43.19 219 ASN A O 1
ATOM 1718 N N . ASN A 1 220 ? -37.010 1.293 31.828 1.00 41.97 220 ASN A N 1
ATOM 1719 C CA . ASN A 1 220 ? -37.614 2.379 32.564 1.00 41.97 220 ASN A CA 1
ATOM 1720 C C . ASN A 1 220 ? -39.078 1.995 32.804 1.00 41.97 220 ASN A C 1
ATOM 1722 O O . ASN A 1 220 ? -39.882 1.934 31.871 1.00 41.97 220 ASN A O 1
ATOM 1726 N N . LEU A 1 221 ? -39.389 1.683 34.064 1.00 47.91 221 LEU A N 1
ATOM 1727 C CA . LEU A 1 221 ? -40.748 1.652 34.578 1.00 47.91 221 LEU A CA 1
ATOM 1728 C C . LEU A 1 221 ? -41.435 2.969 34.211 1.00 47.91 221 LEU A C 1
ATOM 1730 O O . LEU A 1 221 ? -41.093 4.017 34.746 1.00 47.91 221 LEU A O 1
ATOM 1734 N N . ASN A 1 222 ? -42.414 2.897 33.320 1.00 45.06 222 ASN A N 1
ATOM 1735 C CA . ASN A 1 222 ? -43.488 3.873 33.225 1.00 45.06 222 ASN A CA 1
ATOM 1736 C C . ASN A 1 222 ? -44.733 3.159 32.704 1.00 45.06 222 ASN A C 1
ATOM 1738 O O . ASN A 1 222 ? -44.985 3.136 31.499 1.00 45.06 222 ASN A O 1
ATOM 1742 N N . SER A 1 223 ? -45.477 2.546 33.627 1.00 41.88 223 SER A N 1
ATOM 1743 C CA . SER A 1 223 ? -46.949 2.525 33.708 1.00 41.88 223 SER A CA 1
ATOM 1744 C C . SER A 1 223 ? -47.369 1.823 34.993 1.00 41.88 223 SER A C 1
ATOM 1746 O O . SER A 1 223 ? -46.880 0.694 35.219 1.00 41.88 223 SER A O 1
#

Radius of gyration: 25.38 Å; Cα contacts (8 Å, |Δi|>4): 194; chains: 1; bounding box: 65×62×64 Å

Mean predicted aligned error: 17.99 Å

Nearest PDB structures (foldseek):
  1msz-assembly1_A  TM=8.382E-01  e=2.235E-03  Homo sapiens
  2cpm-assembly1_A  TM=8.040E-01  e=3.594E-03  Homo sapiens
  2a1s-assembly1_A  TM=4.094E-01  e=2.037E-01  Homo sapiens
  2h00-assembly2_B  TM=4.340E-01  e=3.738E+00  Homo sapiens

Sequence (223 aa):
PRSDCFRTTMNISDTEFDALASAGDYGESVDMGTWKGSSRRAAKTIIESDRILWAKQMGYETSLTRMQPWTASPKNDILVGWKSREDRCSRYSFCSSFHNGGLCRLCDDSNADMYLASEHLIGLNNPTSMSSMSTDNPCGTASEWSAVEEDGVSNTLRIFVADETKTEYKFPRGEGPRRRKLIHHLAETMGLRHQSIGGKSNKERSVLVSKRQRPDNDNNLNS

pLDDT: mean 75.05, std 19.01, range [34.25, 96.75]

InterPro domains:
  IPR001374 R3H domain [PF01424] (156-211)
  IPR001374 R3H domain [PS51061] (147-211)
  IPR036867 R3H domain superfamily [G3DSA:3.30.1370.50] (136-220)
  IPR036867 R3H domain superfamily [SSF82708] (153-211)

Foldseek 3Di:
DFAPCCCVPVVDDPVVLVVLVVLQPDDDPVCPPPPSVVSNVVSVVVVVVRVCNRLVVVQWDWDWAFDPPNPPDPDGTDIDTDHDLVVVQVPPPVNVVPPPPDDSVCSVDPCNVVVVCCCLVVVPPDPDDDDDDDDDDPPDPPDLDDPVLLCVLLVVVVVQVPPPVDFKDKDDFLQAPSSQVSNVVSLVVVVWDKDWDADPDSRGIIMMIGHDPDPPPPPPDDD

Organism: NCBI:txid163516